Protein AF-A0A6P0XRF9-F1 (afdb_monomer)

pLDDT: mean 79.96, std 17.17, range [30.66, 97.44]

Foldseek 3Di:
DQFQLLQLPPDPVLLVVQLVLVLLQQVPAPDPVRNLVLLVQLVNDVVLVVVFDSVDDSSVRSNSNSVCQSVDGQDPVHLPDGSLLSSLVSCLVPVVVRVDDPVNNVSSVVVNVSSVVSSVVVVVVPPDDPDDPDDDDDDDDDDPDDDPDQQAAEEEEEADPVQQVVVQVVPPDPPWHWDWDADPVRFTKTWTWDADPVRDIHIYIYDYFPHGDPVRRVVVQVVCCVRRVHNYYYYDDDDDDDPVPDDPPDD

Radius of gyration: 23.69 Å; Cα contacts (8 Å, |Δi|>4): 261; chains: 1; bounding box: 59×54×54 Å

Mean predicted aligned error: 16.38 Å

Structure (mmCIF, N/CA/C/O backbone):
data_AF-A0A6P0XRF9-F1
#
_entry.id   AF-A0A6P0XRF9-F1
#
loop_
_atom_site.group_PDB
_atom_site.id
_atom_site.type_symbol
_atom_site.label_atom_id
_atom_site.label_alt_id
_atom_site.label_comp_id
_atom_site.label_asym_id
_atom_site.label_entity_id
_atom_site.label_seq_id
_atom_site.pdbx_PDB_ins_code
_atom_site.Cartn_x
_atom_site.Cartn_y
_atom_site.Cartn_z
_atom_site.occupancy
_atom_site.B_iso_or_equiv
_atom_site.auth_seq_id
_atom_site.auth_comp_id
_atom_site.auth_asym_id
_atom_site.auth_atom_id
_atom_site.pdbx_PDB_model_num
ATOM 1 N N . MET A 1 1 ? 4.987 -27.262 2.796 1.00 50.41 1 MET A N 1
ATOM 2 C CA . MET A 1 1 ? 4.206 -26.032 2.548 1.00 50.41 1 MET A CA 1
ATOM 3 C C . MET A 1 1 ? 4.944 -25.243 1.482 1.00 50.41 1 MET A C 1
ATOM 5 O O . MET A 1 1 ? 6.159 -25.140 1.617 1.00 50.41 1 MET A O 1
ATOM 9 N N . PRO A 1 2 ? 4.277 -24.776 0.417 1.00 61.28 2 PRO A N 1
ATOM 10 C CA . PRO A 1 2 ? 4.928 -23.949 -0.594 1.00 61.28 2 PRO A CA 1
ATOM 11 C C . PRO A 1 2 ? 5.457 -22.648 0.037 1.00 61.28 2 PRO A C 1
ATOM 13 O O . PRO A 1 2 ? 4.887 -22.136 1.002 1.00 61.28 2 PRO A O 1
ATOM 16 N N . ASN A 1 3 ? 6.602 -22.171 -0.451 1.00 76.06 3 ASN A N 1
ATOM 17 C CA . ASN A 1 3 ? 7.306 -21.025 0.117 1.00 76.06 3 ASN A CA 1
ATOM 18 C C . ASN A 1 3 ? 6.556 -19.726 -0.210 1.00 76.06 3 ASN A C 1
ATOM 20 O O . ASN A 1 3 ? 6.466 -19.340 -1.371 1.00 76.06 3 ASN A O 1
ATOM 24 N N . SER A 1 4 ? 6.033 -19.038 0.808 1.00 84.44 4 SER A N 1
ATOM 25 C CA . SER A 1 4 ? 5.301 -17.778 0.620 1.00 84.44 4 SER A CA 1
ATOM 26 C C . SER A 1 4 ? 6.199 -16.607 0.209 1.00 84.44 4 SER A C 1
ATOM 28 O O . SER A 1 4 ? 5.686 -15.591 -0.251 1.00 84.44 4 SER A O 1
ATOM 30 N N . ARG A 1 5 ? 7.527 -16.728 0.336 1.00 90.56 5 ARG A N 1
ATOM 31 C CA . ARG A 1 5 ? 8.500 -15.742 -0.159 1.00 90.56 5 ARG A CA 1
ATOM 32 C C . ARG A 1 5 ? 8.897 -16.079 -1.590 1.00 90.56 5 ARG A C 1
ATOM 34 O O . ARG A 1 5 ? 9.927 -16.710 -1.837 1.00 90.56 5 ARG A O 1
ATOM 41 N N . ILE A 1 6 ? 8.061 -15.661 -2.531 1.00 91.31 6 ILE A N 1
ATOM 42 C CA . ILE A 1 6 ? 8.131 -16.061 -3.944 1.00 91.31 6 ILE A CA 1
ATOM 43 C C . ILE A 1 6 ? 9.428 -15.643 -4.664 1.00 91.31 6 ILE A C 1
ATOM 45 O O . ILE A 1 6 ? 9.786 -16.244 -5.673 1.00 91.31 6 ILE A O 1
ATOM 49 N N . PHE A 1 7 ? 10.162 -14.655 -4.142 1.00 94.19 7 PHE A N 1
ATOM 50 C CA . PHE A 1 7 ? 11.441 -14.204 -4.706 1.00 94.19 7 PHE A CA 1
ATOM 51 C C . PHE A 1 7 ? 12.669 -14.617 -3.879 1.00 94.19 7 PHE A C 1
ATOM 53 O O . PHE A 1 7 ? 13.786 -14.222 -4.203 1.00 94.19 7 PHE A O 1
ATOM 60 N N . SER A 1 8 ? 12.501 -15.415 -2.820 1.00 91.62 8 SER A N 1
ATOM 61 C CA . SER A 1 8 ? 13.613 -15.792 -1.924 1.00 91.62 8 SER A CA 1
ATOM 62 C C . SER A 1 8 ? 14.727 -16.608 -2.597 1.00 91.62 8 SER A C 1
ATOM 64 O O . SER A 1 8 ? 15.875 -16.562 -2.159 1.00 91.62 8 SER A O 1
ATOM 66 N N . ASP A 1 9 ? 14.392 -17.305 -3.675 1.00 89.94 9 ASP A N 1
ATOM 67 C CA . ASP A 1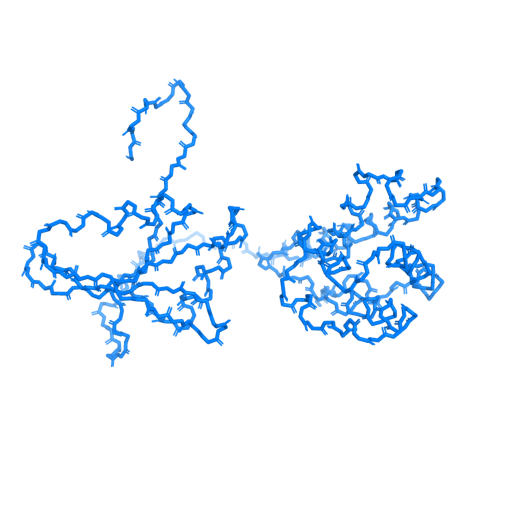 9 ? 15.230 -18.158 -4.521 1.00 89.94 9 ASP A CA 1
ATOM 68 C C . ASP A 1 9 ? 15.575 -17.506 -5.874 1.00 89.94 9 ASP A C 1
ATOM 70 O O . ASP A 1 9 ? 16.032 -18.192 -6.788 1.00 89.94 9 ASP A O 1
ATOM 74 N N . LEU A 1 10 ? 15.355 -16.193 -6.027 1.00 92.38 10 LEU A N 1
ATOM 75 C CA . LEU A 1 10 ? 15.756 -15.475 -7.236 1.00 92.38 10 LEU A CA 1
ATOM 76 C C . LEU A 1 10 ? 17.290 -15.571 -7.427 1.00 92.38 10 LEU A C 1
ATOM 78 O O . LEU A 1 10 ? 18.022 -15.391 -6.444 1.00 92.38 10 LEU A O 1
ATOM 82 N N . PRO A 1 11 ? 17.789 -15.852 -8.649 1.00 94.88 11 PRO A N 1
ATOM 83 C CA . PRO A 1 11 ? 19.222 -15.937 -8.921 1.00 94.88 11 PRO A CA 1
ATOM 84 C C . PRO A 1 11 ? 19.981 -14.674 -8.504 1.00 94.88 11 PRO A C 1
ATOM 86 O O . PRO A 1 11 ? 19.458 -13.564 -8.586 1.00 94.88 11 PRO A O 1
ATOM 89 N N . GLN A 1 12 ? 21.242 -14.837 -8.094 1.00 92.69 12 GLN A N 1
ATOM 90 C CA . GLN A 1 12 ? 22.072 -13.711 -7.657 1.00 92.69 12 GLN A CA 1
ATOM 91 C C . GLN A 1 12 ? 22.257 -12.664 -8.766 1.00 92.69 12 GLN A C 1
ATOM 93 O O . GLN A 1 12 ? 22.189 -11.472 -8.480 1.00 92.69 12 GLN A O 1
ATOM 98 N N . ASP A 1 13 ? 22.428 -13.097 -10.016 1.00 95.31 13 ASP A N 1
ATOM 99 C CA . ASP A 1 13 ? 22.568 -12.194 -11.165 1.00 95.31 13 ASP A CA 1
ATOM 100 C C . ASP A 1 13 ? 21.291 -11.371 -11.394 1.00 95.31 13 ASP A C 1
ATOM 102 O O . ASP A 1 13 ? 21.361 -10.158 -11.590 1.00 95.31 13 ASP A O 1
ATOM 106 N N . ASP A 1 14 ? 20.119 -12.002 -11.255 1.00 95.81 14 ASP A N 1
ATOM 107 C CA . ASP A 1 14 ? 18.823 -11.322 -11.345 1.00 95.81 14 ASP A CA 1
ATOM 108 C C . ASP A 1 14 ? 18.646 -10.309 -10.194 1.00 95.81 14 ASP A C 1
ATOM 110 O O . ASP A 1 14 ? 18.099 -9.228 -10.399 1.00 95.81 14 ASP A O 1
ATOM 114 N N . LEU A 1 15 ? 19.137 -10.605 -8.983 1.00 94.62 15 LEU A N 1
ATOM 115 C CA . LEU A 1 15 ? 19.103 -9.657 -7.860 1.00 94.62 15 LEU A CA 1
ATOM 116 C C . LEU A 1 15 ? 20.004 -8.437 -8.100 1.00 94.62 15 LEU A C 1
ATOM 118 O O . LEU A 1 15 ? 19.595 -7.320 -7.791 1.00 94.62 15 LEU A O 1
ATOM 122 N N . ILE A 1 16 ? 21.201 -8.639 -8.660 1.00 94.38 16 ILE A N 1
ATOM 123 C CA . ILE A 1 16 ? 22.142 -7.556 -8.992 1.00 94.38 16 ILE A CA 1
ATOM 124 C C . ILE A 1 16 ? 21.565 -6.662 -10.097 1.00 94.38 16 ILE A C 1
ATOM 126 O O . ILE A 1 16 ? 21.625 -5.433 -10.004 1.00 94.38 16 ILE A O 1
ATOM 130 N N . GLN A 1 17 ? 20.978 -7.269 -11.130 1.00 96.50 17 GLN A N 1
ATOM 131 C CA . GLN A 1 17 ? 20.334 -6.525 -12.209 1.00 96.50 17 GLN A CA 1
ATOM 132 C C . GLN A 1 17 ? 19.115 -5.748 -11.694 1.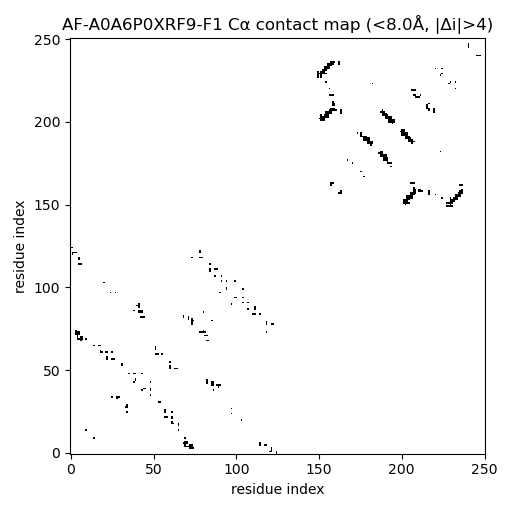00 96.50 17 GLN A C 1
ATOM 134 O O . GLN A 1 17 ? 18.973 -4.565 -11.997 1.00 96.50 17 GLN A O 1
ATOM 139 N N . LEU A 1 18 ? 18.276 -6.364 -10.853 1.00 96.44 18 LEU A N 1
ATOM 140 C CA . LEU A 1 18 ? 17.125 -5.692 -10.249 1.00 96.44 18 LEU A CA 1
ATOM 141 C C . LEU A 1 18 ? 17.541 -4.490 -9.389 1.00 96.44 18 LEU A C 1
ATOM 143 O O . LEU A 1 18 ? 16.920 -3.434 -9.490 1.00 96.44 18 LEU A O 1
ATOM 147 N N . ASP A 1 19 ? 18.587 -4.638 -8.576 1.00 95.44 19 ASP A N 1
ATOM 148 C CA . ASP A 1 19 ? 19.145 -3.556 -7.759 1.00 95.44 19 ASP A CA 1
ATOM 149 C C . ASP A 1 19 ? 19.603 -2.374 -8.620 1.00 95.44 19 ASP A C 1
ATOM 151 O O . ASP A 1 19 ? 19.149 -1.245 -8.421 1.00 95.44 19 ASP A O 1
ATOM 155 N N . THR A 1 20 ? 20.396 -2.661 -9.657 1.00 95.25 20 THR A N 1
ATOM 156 C CA . THR A 1 20 ? 20.911 -1.659 -10.603 1.00 95.25 20 THR A CA 1
ATOM 157 C C . THR A 1 20 ? 19.774 -0.878 -11.267 1.00 95.25 20 THR A C 1
ATOM 159 O O . THR A 1 20 ? 19.783 0.354 -11.293 1.00 95.25 20 THR A O 1
ATOM 162 N N . LEU A 1 21 ? 18.753 -1.575 -11.772 1.00 94.56 21 LEU A N 1
ATOM 163 C CA . LEU A 1 21 ? 17.646 -0.925 -12.472 1.00 94.56 21 LEU A CA 1
ATOM 164 C C . LEU A 1 21 ? 16.748 -0.119 -11.524 1.00 94.56 21 LEU A C 1
ATOM 166 O O . LEU A 1 21 ? 16.341 0.996 -11.851 1.00 94.56 21 LEU A O 1
ATOM 170 N N . LEU A 1 22 ? 16.466 -0.630 -10.321 1.00 94.19 22 LEU A N 1
ATOM 171 C CA . LEU A 1 22 ? 15.716 0.133 -9.320 1.00 94.19 22 LEU A CA 1
ATOM 172 C C . LEU A 1 22 ? 16.493 1.367 -8.853 1.00 94.19 22 LEU A C 1
ATOM 174 O O . LEU A 1 22 ? 15.896 2.430 -8.667 1.00 94.19 22 LEU A O 1
ATOM 178 N N . GLN A 1 23 ? 17.814 1.265 -8.703 1.00 92.94 23 GLN A N 1
ATOM 179 C CA . GLN A 1 23 ? 18.665 2.407 -8.393 1.00 92.94 23 GLN A CA 1
ATOM 180 C C . GLN A 1 23 ? 18.578 3.480 -9.488 1.00 92.94 23 GLN A C 1
ATOM 182 O O . GLN A 1 23 ? 18.411 4.658 -9.159 1.00 92.94 23 GLN A O 1
ATOM 187 N N . ASN A 1 24 ? 18.606 3.088 -10.766 1.00 90.75 24 ASN A N 1
ATOM 188 C CA . ASN A 1 24 ? 18.457 4.002 -11.904 1.00 90.75 24 ASN A CA 1
ATOM 189 C C . ASN A 1 24 ? 17.094 4.712 -11.916 1.00 90.75 24 ASN A C 1
ATOM 191 O O . ASN A 1 24 ? 17.008 5.898 -12.232 1.00 90.75 24 ASN A O 1
ATOM 195 N N . ILE A 1 25 ? 16.021 4.039 -11.503 1.00 91.19 25 ILE A N 1
ATOM 196 C CA . ILE A 1 25 ? 14.718 4.696 -11.341 1.00 91.19 25 ILE A CA 1
ATOM 197 C C . ILE A 1 25 ? 14.766 5.706 -10.188 1.00 91.19 25 ILE A C 1
ATOM 199 O O . ILE A 1 25 ? 14.330 6.846 -10.334 1.00 91.19 25 ILE A O 1
ATOM 203 N N . LEU A 1 26 ? 15.291 5.305 -9.028 1.00 88.88 26 LEU A N 1
ATOM 204 C CA . LEU A 1 26 ? 15.252 6.116 -7.807 1.00 88.88 26 LEU A CA 1
ATOM 205 C C . LEU A 1 26 ? 16.191 7.330 -7.841 1.00 88.88 26 LEU A C 1
ATOM 207 O O . LEU A 1 26 ? 15.874 8.352 -7.220 1.00 88.88 26 LEU A O 1
ATOM 211 N N . ILE A 1 27 ? 17.324 7.239 -8.546 1.00 88.62 27 ILE A N 1
ATOM 212 C CA . ILE A 1 27 ? 18.280 8.346 -8.689 1.00 88.62 27 ILE A CA 1
ATOM 213 C C . ILE A 1 27 ? 17.710 9.481 -9.544 1.00 88.62 27 ILE A C 1
ATOM 215 O O . ILE A 1 27 ? 17.954 10.646 -9.241 1.00 88.62 27 ILE A O 1
ATOM 219 N N . ASN A 1 28 ? 16.880 9.146 -10.534 1.00 84.25 28 ASN A N 1
ATOM 220 C CA . ASN A 1 28 ? 16.203 10.101 -11.413 1.00 84.25 28 ASN A CA 1
ATOM 221 C C . ASN A 1 28 ? 14.962 10.746 -10.771 1.00 84.25 28 ASN A C 1
ATOM 223 O O . ASN A 1 28 ? 14.257 11.524 -11.412 1.00 84.25 28 ASN A O 1
ATOM 227 N N . ILE A 1 29 ? 14.668 10.420 -9.507 1.00 86.50 29 ILE A N 1
ATOM 228 C CA . ILE A 1 29 ? 13.548 10.988 -8.762 1.00 86.50 29 ILE A CA 1
ATOM 229 C C . ILE A 1 29 ? 14.061 11.969 -7.713 1.00 86.50 29 ILE A C 1
ATOM 231 O O . ILE A 1 29 ? 14.845 11.626 -6.818 1.00 86.50 29 ILE A O 1
ATOM 235 N N . ASP A 1 30 ? 13.522 13.182 -7.790 1.00 79.38 30 ASP A N 1
ATOM 236 C CA . ASP A 1 30 ? 13.890 14.279 -6.911 1.00 79.38 30 ASP A CA 1
ATOM 237 C C . ASP A 1 30 ? 13.415 14.057 -5.471 1.00 79.38 30 ASP A C 1
ATOM 239 O O . ASP A 1 30 ? 12.221 14.002 -5.151 1.00 79.38 30 ASP A O 1
ATOM 243 N N . GLY A 1 31 ? 14.399 13.986 -4.576 1.00 83.38 31 GLY A N 1
ATOM 244 C CA . GLY A 1 31 ? 14.206 13.993 -3.134 1.00 83.38 31 GLY A CA 1
ATOM 245 C C . GLY A 1 31 ? 13.505 12.760 -2.551 1.00 83.38 31 GLY A C 1
ATOM 246 O O . GLY A 1 31 ? 12.992 11.868 -3.226 1.00 83.38 31 GLY A O 1
ATOM 247 N N . ILE A 1 32 ? 13.463 12.725 -1.219 1.00 84.44 32 ILE 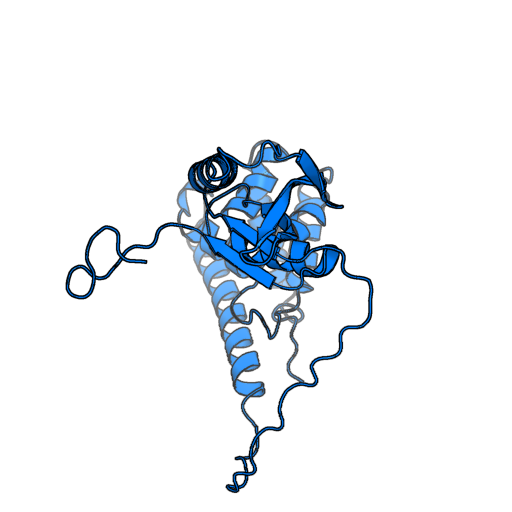A N 1
ATOM 248 C CA . ILE A 1 32 ? 12.831 11.640 -0.453 1.00 84.44 32 ILE A CA 1
ATOM 249 C C . ILE A 1 32 ? 11.323 11.569 -0.731 1.00 84.44 32 ILE A C 1
ATOM 251 O O . ILE A 1 32 ? 10.759 10.481 -0.842 1.00 84.44 32 ILE A O 1
ATOM 255 N N . ALA A 1 33 ? 10.666 12.724 -0.858 1.00 77.00 33 ALA A N 1
ATOM 256 C CA . ALA A 1 33 ? 9.229 12.794 -1.101 1.00 77.00 33 ALA A CA 1
ATOM 257 C C . ALA A 1 33 ? 8.843 12.164 -2.448 1.00 77.00 33 ALA A C 1
ATOM 259 O O . ALA A 1 33 ? 7.894 11.383 -2.494 1.00 77.00 33 ALA A O 1
ATOM 260 N N . GLY A 1 34 ? 9.606 12.431 -3.515 1.00 77.56 34 GLY A N 1
ATOM 261 C CA . GLY A 1 34 ? 9.378 11.820 -4.824 1.00 77.56 34 GLY A CA 1
ATOM 262 C C . GLY A 1 34 ? 9.551 10.300 -4.786 1.00 77.56 34 GLY A C 1
ATOM 263 O O . GLY A 1 34 ? 8.701 9.564 -5.288 1.00 77.56 34 GLY A O 1
ATOM 264 N N . ARG A 1 35 ? 10.608 9.815 -4.122 1.00 88.88 35 ARG A N 1
ATOM 265 C CA . ARG A 1 35 ? 10.891 8.372 -3.985 1.00 88.88 35 ARG A CA 1
ATOM 266 C C . ARG A 1 35 ? 9.825 7.641 -3.170 1.00 88.88 35 ARG A C 1
ATOM 268 O O . ARG A 1 35 ? 9.458 6.518 -3.491 1.00 88.88 35 ARG A O 1
ATOM 275 N N . LYS A 1 36 ? 9.256 8.285 -2.149 1.00 86.62 36 LYS A N 1
ATOM 276 C CA . LYS A 1 36 ? 8.078 7.755 -1.441 1.00 86.62 36 LYS A CA 1
ATOM 277 C C . LYS A 1 36 ? 6.833 7.765 -2.326 1.00 86.62 36 LYS A C 1
ATOM 279 O O . LYS A 1 36 ? 6.061 6.809 -2.308 1.00 86.62 36 LYS A O 1
ATOM 284 N N . ALA A 1 37 ? 6.644 8.830 -3.104 1.00 77.38 37 ALA A N 1
ATOM 285 C CA . ALA A 1 37 ? 5.480 8.992 -3.963 1.00 77.38 37 ALA A CA 1
ATOM 286 C C . ALA A 1 37 ? 5.411 7.923 -5.058 1.00 77.38 37 ALA A C 1
ATOM 288 O O . ALA A 1 37 ? 4.327 7.407 -5.302 1.00 77.38 37 ALA A O 1
ATOM 289 N N . ILE A 1 38 ? 6.532 7.534 -5.679 1.00 87.00 38 ILE A N 1
ATOM 290 C CA . ILE A 1 38 ? 6.517 6.453 -6.680 1.00 87.00 38 ILE A CA 1
ATOM 291 C C . ILE A 1 38 ? 6.050 5.121 -6.081 1.00 87.00 38 ILE A C 1
ATOM 293 O O . ILE A 1 38 ? 5.183 4.478 -6.665 1.00 87.00 38 ILE A O 1
ATOM 297 N N . LEU A 1 39 ? 6.549 4.744 -4.899 1.00 89.31 39 LEU A N 1
ATOM 298 C CA . LEU A 1 39 ? 6.149 3.498 -4.238 1.00 89.31 39 LEU A CA 1
ATOM 299 C C . LEU A 1 39 ? 4.667 3.536 -3.848 1.00 89.31 39 LEU A C 1
ATOM 301 O O . LEU A 1 39 ? 3.932 2.583 -4.094 1.00 89.31 39 LEU A O 1
ATOM 305 N N . LYS A 1 40 ? 4.203 4.670 -3.311 1.00 79.94 40 LYS A N 1
ATOM 306 C CA . LYS A 1 40 ? 2.789 4.865 -2.975 1.00 79.94 40 LYS A CA 1
ATOM 307 C C . LYS A 1 40 ? 1.894 4.794 -4.217 1.00 79.94 40 LYS A C 1
ATOM 309 O O . LYS A 1 40 ? 0.871 4.119 -4.193 1.00 79.94 40 LYS A O 1
ATOM 314 N N . ASN A 1 41 ? 2.287 5.450 -5.310 1.00 77.88 41 ASN A N 1
ATOM 315 C CA . ASN A 1 41 ? 1.535 5.457 -6.568 1.00 77.88 41 ASN A CA 1
ATOM 316 C C . ASN A 1 41 ? 1.503 4.080 -7.241 1.00 77.88 41 ASN A C 1
ATOM 318 O O . ASN A 1 41 ? 0.543 3.769 -7.943 1.00 77.88 41 ASN A O 1
ATOM 322 N N . ALA A 1 42 ? 2.516 3.249 -6.992 1.00 82.12 42 ALA A N 1
ATOM 323 C CA . ALA A 1 42 ? 2.519 1.848 -7.386 1.00 82.12 42 ALA A CA 1
ATOM 324 C C . ALA A 1 42 ? 1.551 0.974 -6.571 1.00 82.12 42 ALA A C 1
ATOM 326 O O . ALA A 1 42 ? 1.385 -0.201 -6.877 1.00 82.12 42 ALA A O 1
ATOM 327 N N . GLY A 1 43 ? 0.898 1.525 -5.545 1.00 77.75 43 GLY A N 1
ATOM 328 C CA . GLY A 1 43 ? -0.003 0.779 -4.672 1.00 77.75 43 GLY A CA 1
ATOM 329 C C . GLY A 1 43 ? 0.719 -0.003 -3.576 1.00 77.75 43 GLY A C 1
ATOM 330 O O . GLY A 1 43 ? 0.102 -0.876 -2.967 1.00 77.75 43 GLY A O 1
ATOM 331 N N . ILE A 1 44 ? 1.997 0.299 -3.308 1.00 84.00 44 ILE A N 1
ATOM 332 C CA . ILE A 1 44 ? 2.713 -0.286 -2.173 1.00 84.00 44 ILE A CA 1
ATOM 333 C C . ILE A 1 44 ? 2.153 0.296 -0.876 1.00 84.00 44 ILE A C 1
ATOM 335 O O . ILE A 1 44 ? 2.025 1.513 -0.710 1.00 84.00 44 ILE A O 1
ATOM 339 N N . ASP A 1 45 ? 1.836 -0.588 0.063 1.00 74.12 45 ASP A N 1
ATOM 340 C CA . ASP A 1 45 ? 1.302 -0.219 1.364 1.00 74.12 45 ASP A CA 1
ATOM 341 C C . ASP A 1 45 ? 2.279 0.646 2.182 1.00 74.12 45 ASP A C 1
ATOM 343 O O . ASP A 1 45 ? 3.503 0.491 2.157 1.00 74.12 45 ASP A O 1
ATOM 347 N N . ASN A 1 46 ? 1.726 1.581 2.958 1.00 74.31 46 ASN A N 1
ATOM 348 C CA . ASN A 1 46 ? 2.541 2.505 3.742 1.00 74.31 46 ASN A CA 1
ATOM 349 C C . ASN A 1 46 ? 3.343 1.798 4.850 1.00 74.31 46 ASN A C 1
ATOM 351 O O . ASN A 1 46 ? 4.351 2.339 5.291 1.00 74.31 46 ASN A O 1
ATOM 355 N N . TYR A 1 47 ? 2.927 0.606 5.297 1.00 76.00 47 TYR A N 1
ATOM 356 C CA . TYR A 1 47 ? 3.694 -0.174 6.271 1.00 76.00 47 TYR A CA 1
ATOM 357 C C . TYR A 1 47 ? 5.034 -0.616 5.670 1.00 76.00 47 TYR A C 1
ATOM 359 O O . TYR A 1 47 ? 6.083 -0.400 6.279 1.00 76.00 47 TYR A O 1
ATOM 367 N N . PHE A 1 48 ? 5.020 -1.128 4.438 1.00 85.12 48 PHE A N 1
ATOM 368 C CA . PHE A 1 48 ? 6.227 -1.429 3.684 1.00 85.12 48 PHE A CA 1
ATOM 369 C C . PHE A 1 48 ? 7.080 -0.170 3.482 1.00 85.12 48 PHE A C 1
ATOM 371 O O . PHE A 1 48 ? 8.267 -0.187 3.806 1.00 85.12 48 PHE A O 1
ATOM 378 N N . ILE A 1 49 ? 6.482 0.940 3.029 1.00 84.50 49 ILE A N 1
ATOM 379 C CA . ILE A 1 49 ? 7.210 2.192 2.745 1.00 84.50 49 ILE A CA 1
ATOM 380 C C . ILE A 1 49 ? 7.862 2.770 4.008 1.00 84.50 49 ILE A C 1
ATOM 382 O O . ILE A 1 49 ? 9.023 3.161 3.967 1.00 84.50 49 ILE A O 1
ATOM 386 N N . VAL A 1 50 ? 7.152 2.821 5.138 1.00 80.62 50 VAL A N 1
ATOM 387 C CA . VAL A 1 50 ? 7.694 3.335 6.412 1.00 80.62 50 VAL A CA 1
ATOM 388 C C . VAL A 1 50 ? 8.808 2.443 6.958 1.00 80.62 50 VAL A C 1
ATOM 390 O O . VAL A 1 50 ? 9.661 2.919 7.699 1.00 80.62 50 VAL A O 1
ATOM 393 N N . SER A 1 51 ? 8.838 1.166 6.574 1.00 83.06 51 SER A N 1
ATOM 394 C CA . SER A 1 51 ? 9.911 0.254 6.964 1.00 83.06 51 SER A CA 1
ATOM 395 C C . SER A 1 51 ? 11.238 0.492 6.222 1.00 83.06 51 SER A C 1
ATOM 397 O O . SER A 1 51 ? 12.236 -0.132 6.592 1.00 83.06 51 SER A O 1
ATOM 399 N N . LEU A 1 52 ? 11.248 1.333 5.179 1.00 90.44 52 LEU A N 1
ATOM 400 C CA . LEU A 1 52 ? 12.436 1.732 4.418 1.00 90.44 52 LEU A CA 1
ATOM 401 C C . LEU A 1 52 ? 13.084 2.975 5.040 1.00 90.44 52 LEU A C 1
ATOM 403 O O . LEU A 1 52 ? 12.389 3.913 5.440 1.00 90.44 52 LEU A O 1
ATOM 407 N N . ASP A 1 53 ? 14.415 3.029 5.031 1.00 87.81 53 ASP A N 1
ATOM 408 C CA . ASP A 1 53 ? 15.155 4.234 5.406 1.00 87.81 53 ASP A CA 1
ATOM 409 C C . ASP A 1 53 ? 15.579 5.025 4.162 1.00 87.81 53 ASP A C 1
ATOM 411 O O . ASP A 1 53 ? 16.512 4.669 3.447 1.00 87.81 53 ASP A O 1
ATOM 415 N N . PHE A 1 54 ? 14.877 6.127 3.903 1.00 90.00 54 PHE A N 1
ATOM 416 C CA . PHE A 1 54 ? 15.143 7.006 2.761 1.00 90.00 54 PHE A CA 1
ATOM 417 C C . PHE A 1 54 ? 16.293 7.992 2.992 1.00 90.00 54 PHE A C 1
ATOM 419 O O . PHE A 1 54 ? 16.608 8.759 2.082 1.00 90.00 54 PHE A O 1
ATOM 426 N N . ASN A 1 55 ? 16.884 8.015 4.189 1.00 87.31 55 ASN A N 1
ATOM 427 C CA . ASN A 1 55 ? 18.060 8.839 4.473 1.00 87.31 55 ASN A CA 1
ATOM 428 C C . ASN A 1 55 ? 19.366 8.160 4.031 1.00 87.31 55 ASN A C 1
ATOM 430 O O . ASN A 1 55 ? 20.413 8.803 4.040 1.00 87.31 55 ASN A O 1
ATOM 434 N N . LEU A 1 56 ? 19.298 6.884 3.645 1.00 89.25 56 LEU A N 1
ATOM 435 C CA . LEU A 1 56 ? 20.414 6.116 3.104 1.00 89.25 56 LEU A CA 1
ATOM 436 C C . LEU A 1 56 ? 20.903 6.667 1.754 1.00 89.25 56 LEU A C 1
ATOM 438 O O . LEU A 1 56 ? 20.168 7.352 1.030 1.00 89.25 56 LEU A O 1
ATOM 442 N N . SER A 1 57 ? 22.140 6.321 1.383 1.00 90.12 57 SER A N 1
ATOM 443 C CA . SER A 1 57 ? 22.629 6.552 0.018 1.00 90.12 57 SER A CA 1
ATOM 444 C C . SER A 1 57 ? 21.786 5.776 -1.003 1.00 90.12 57 SER A C 1
ATOM 446 O O . SER A 1 57 ? 21.093 4.820 -0.660 1.00 90.12 57 SER A O 1
ATOM 448 N N . MET A 1 58 ? 21.820 6.161 -2.284 1.00 90.31 58 MET A N 1
ATOM 449 C CA . MET A 1 58 ? 20.961 5.509 -3.288 1.00 90.31 58 MET A CA 1
ATOM 450 C C . MET A 1 58 ? 21.284 4.025 -3.489 1.00 90.31 58 MET A C 1
ATOM 452 O O . MET A 1 58 ? 20.362 3.242 -3.707 1.00 90.31 58 MET A O 1
ATOM 456 N N . SER A 1 59 ? 22.552 3.628 -3.362 1.00 88.75 59 SER A N 1
ATOM 457 C CA . SER A 1 59 ? 22.970 2.220 -3.393 1.00 88.75 59 SER A CA 1
ATOM 458 C C . SER A 1 59 ? 22.484 1.445 -2.167 1.00 88.75 59 SER A C 1
ATOM 460 O O . SER A 1 59 ? 22.041 0.312 -2.273 1.00 88.75 59 SER A O 1
ATOM 462 N N . GLU A 1 60 ? 22.517 2.055 -0.982 1.00 91.19 60 GLU A N 1
ATOM 463 C CA . GLU A 1 60 ? 22.018 1.406 0.237 1.00 91.19 60 GLU A CA 1
ATOM 464 C C . GLU A 1 60 ? 20.486 1.311 0.243 1.00 91.19 60 GLU A C 1
ATOM 466 O O . GLU A 1 60 ? 19.931 0.304 0.680 1.00 91.19 60 GLU A O 1
ATOM 471 N N . LEU A 1 61 ? 19.795 2.339 -0.261 1.00 92.31 61 LEU A N 1
ATOM 472 C CA . LEU A 1 61 ? 18.337 2.369 -0.374 1.00 92.31 61 LEU A CA 1
ATOM 473 C C . LEU A 1 61 ? 17.823 1.319 -1.367 1.00 92.31 61 LEU A C 1
ATOM 475 O O . LEU A 1 61 ? 16.866 0.613 -1.050 1.00 92.31 61 LEU A O 1
ATOM 479 N N . SER A 1 62 ? 18.436 1.214 -2.549 1.00 93.31 62 SER A N 1
ATOM 480 C CA . SER A 1 62 ? 18.083 0.198 -3.555 1.00 93.31 62 SER A CA 1
ATOM 481 C C . SER A 1 62 ? 18.318 -1.213 -3.017 1.00 93.31 62 SER A C 1
ATOM 483 O O . SER A 1 62 ? 17.381 -2.016 -3.012 1.00 93.31 62 SER A O 1
ATOM 485 N N . LEU A 1 63 ? 19.474 -1.460 -2.397 1.00 92.44 63 LEU A N 1
ATOM 486 C CA . LEU A 1 63 ? 19.777 -2.755 -1.792 1.00 92.44 63 LEU A CA 1
ATOM 487 C C . LEU A 1 63 ? 18.789 -3.114 -0.672 1.00 92.44 63 LEU A C 1
ATOM 489 O O . LEU A 1 63 ? 18.313 -4.250 -0.578 1.00 92.44 63 LEU A O 1
ATOM 493 N N . ASN A 1 64 ? 18.442 -2.143 0.180 1.00 93.31 64 ASN A N 1
ATOM 494 C CA . ASN A 1 64 ? 17.441 -2.324 1.231 1.00 93.31 64 ASN A CA 1
ATOM 495 C C . ASN A 1 64 ? 16.060 -2.661 0.650 1.00 93.31 64 ASN A C 1
ATOM 497 O O . ASN A 1 64 ? 15.363 -3.535 1.173 1.00 93.31 64 ASN A O 1
ATOM 501 N N . LEU A 1 65 ? 15.686 -1.996 -0.444 1.00 94.38 65 LEU A N 1
ATOM 502 C CA . LEU A 1 65 ? 14.429 -2.207 -1.148 1.00 94.38 65 LEU A CA 1
ATOM 503 C C . LEU A 1 65 ? 14.361 -3.612 -1.768 1.00 94.38 65 LEU A C 1
ATOM 505 O O . LEU A 1 65 ? 13.393 -4.333 -1.520 1.00 94.38 65 LEU A O 1
ATOM 509 N N . VAL A 1 66 ? 15.401 -4.035 -2.496 1.00 95.44 66 VAL A N 1
ATOM 510 C CA . VAL A 1 66 ? 15.505 -5.382 -3.088 1.00 95.44 66 VAL A CA 1
ATOM 511 C C . VAL A 1 66 ? 15.453 -6.462 -2.012 1.00 95.44 66 VAL A C 1
ATOM 513 O O . VAL A 1 66 ? 14.708 -7.432 -2.147 1.00 95.44 66 VAL A O 1
ATOM 516 N N . SER A 1 67 ? 16.180 -6.275 -0.909 1.00 92.75 67 SER A N 1
ATOM 517 C CA . SER A 1 67 ? 16.172 -7.205 0.224 1.00 92.75 67 SER A CA 1
ATOM 518 C C . SER A 1 67 ? 14.768 -7.372 0.819 1.00 92.75 67 SER A C 1
ATOM 520 O O . SER A 1 67 ? 14.265 -8.488 0.964 1.00 92.75 67 SER A O 1
ATOM 522 N N . LYS A 1 68 ? 14.058 -6.264 1.064 1.00 93.25 68 LYS A N 1
ATOM 523 C CA . LYS A 1 68 ? 12.683 -6.312 1.582 1.00 93.25 68 LYS A CA 1
ATOM 524 C C . LYS A 1 68 ? 11.688 -6.908 0.597 1.00 93.25 68 LYS A C 1
ATOM 526 O O . LYS A 1 68 ? 10.761 -7.583 1.032 1.00 93.25 68 LYS A O 1
ATOM 531 N N . PHE A 1 69 ? 11.859 -6.680 -0.703 1.00 94.88 69 PHE A N 1
ATOM 532 C CA . PHE A 1 69 ? 11.052 -7.343 -1.724 1.00 94.88 69 PHE A CA 1
ATOM 533 C C . PHE A 1 69 ? 11.278 -8.851 -1.746 1.00 94.88 69 PHE A C 1
ATOM 535 O O . PHE A 1 69 ? 10.310 -9.602 -1.820 1.00 94.88 69 PHE A O 1
ATOM 542 N N . LYS A 1 70 ? 12.531 -9.292 -1.639 1.00 93.69 70 LYS A N 1
ATOM 543 C CA . LYS A 1 70 ? 12.897 -10.709 -1.587 1.00 93.69 70 LYS A CA 1
ATOM 544 C C . LYS A 1 70 ? 12.271 -11.427 -0.388 1.00 93.69 70 LYS A C 1
ATOM 546 O O . LYS A 1 70 ? 11.787 -12.552 -0.522 1.00 93.69 70 LYS A O 1
ATOM 551 N N . ASP A 1 71 ? 12.264 -10.766 0.767 1.00 90.06 71 ASP A N 1
ATOM 552 C CA . ASP A 1 71 ? 11.789 -11.345 2.025 1.00 90.06 71 ASP A CA 1
ATOM 553 C C . ASP A 1 71 ? 10.278 -11.200 2.255 1.00 90.06 71 ASP A C 1
ATOM 555 O O . ASP A 1 71 ? 9.749 -11.777 3.217 1.00 90.06 71 ASP A O 1
ATOM 559 N N . TYR A 1 72 ? 9.576 -10.463 1.385 1.00 89.50 72 TYR A N 1
ATOM 560 C CA . TYR A 1 72 ? 8.150 -10.191 1.521 1.00 89.50 72 TYR A CA 1
ATOM 561 C C . TYR A 1 72 ? 7.317 -11.474 1.335 1.00 89.50 72 TYR A C 1
ATOM 563 O O . TYR A 1 72 ? 7.362 -12.101 0.273 1.00 89.50 72 TYR A O 1
ATOM 571 N N . PRO A 1 73 ? 6.530 -11.893 2.344 1.00 87.38 73 PRO A N 1
ATOM 572 C CA . PRO A 1 73 ? 5.678 -13.065 2.219 1.00 87.38 73 PRO A CA 1
ATOM 573 C C . PRO A 1 73 ? 4.357 -12.716 1.523 1.00 87.38 73 PRO A C 1
ATOM 575 O O . PRO A 1 73 ? 3.653 -11.787 1.919 1.00 87.38 73 PRO A O 1
ATOM 578 N N . VAL A 1 74 ? 3.957 -13.522 0.543 1.00 82.94 74 VAL A N 1
ATOM 579 C CA . VAL A 1 74 ? 2.606 -13.477 -0.025 1.00 82.94 74 VAL A CA 1
ATOM 580 C C . VAL A 1 74 ? 1.613 -14.014 1.007 1.00 82.94 74 VAL A C 1
ATOM 582 O O . VAL A 1 74 ? 1.755 -15.125 1.526 1.00 82.94 74 VAL A O 1
ATOM 585 N N . SER A 1 75 ? 0.598 -13.211 1.319 1.00 72.25 75 SER A N 1
ATOM 586 C CA . SER A 1 75 ? -0.446 -13.565 2.282 1.00 72.25 75 SER A CA 1
ATOM 587 C C . SER A 1 75 ? -1.492 -14.478 1.650 1.00 72.25 75 SER A C 1
ATOM 589 O O . SER A 1 75 ? -1.980 -14.208 0.557 1.00 72.25 75 SER A O 1
ATOM 591 N N . SER A 1 76 ? -1.949 -15.501 2.376 1.00 59.94 76 SER A N 1
ATOM 592 C CA . SER A 1 76 ? -3.089 -16.325 1.945 1.00 59.94 76 SER A CA 1
ATOM 593 C C . SER A 1 76 ? -4.410 -15.546 1.877 1.00 59.94 76 SER A C 1
ATOM 595 O O . SER A 1 76 ? -5.321 -15.955 1.165 1.00 59.94 76 SER A O 1
ATOM 597 N N . ARG A 1 77 ? -4.517 -14.411 2.588 1.00 55.03 77 ARG A N 1
ATOM 598 C CA . ARG A 1 77 ? -5.694 -13.519 2.569 1.00 55.03 77 ARG A CA 1
ATOM 599 C C . ARG A 1 77 ? -5.671 -12.511 1.418 1.00 55.03 77 ARG A C 1
ATOM 601 O O . ARG A 1 77 ? -6.711 -11.967 1.077 1.00 55.03 77 ARG A O 1
ATOM 608 N N . ASN A 1 78 ? -4.495 -12.256 0.847 1.00 62.44 78 ASN A N 1
ATOM 609 C CA . ASN A 1 78 ? -4.309 -11.409 -0.327 1.00 62.44 78 ASN A CA 1
ATOM 610 C C . ASN A 1 78 ? -3.247 -12.050 -1.222 1.00 62.44 78 ASN A C 1
ATOM 612 O O . ASN A 1 78 ? -2.105 -11.599 -1.297 1.00 62.44 78 ASN A O 1
ATOM 616 N N . SER A 1 79 ? -3.635 -13.155 -1.856 1.00 67.00 79 SER A N 1
ATOM 617 C CA . SER A 1 79 ? -2.729 -13.965 -2.667 1.00 67.00 79 SER A CA 1
ATOM 618 C C . SER A 1 79 ? -2.350 -13.299 -3.988 1.00 67.00 79 SER A C 1
ATOM 620 O O . SER A 1 79 ? -1.519 -13.833 -4.703 1.00 67.00 79 SER A O 1
ATOM 622 N N . TYR A 1 80 ? -2.929 -12.142 -4.318 1.00 69.38 80 TYR A N 1
ATOM 623 C CA . TYR A 1 80 ? -2.709 -11.426 -5.577 1.00 69.38 80 TYR A CA 1
ATOM 624 C C . TYR A 1 80 ? -1.737 -10.248 -5.445 1.00 69.38 80 TYR A C 1
ATOM 626 O O . TYR A 1 80 ? -1.450 -9.585 -6.437 1.00 69.38 80 TYR A O 1
ATOM 634 N N . TYR A 1 81 ? -1.237 -9.969 -4.239 1.00 79.56 81 TYR A N 1
ATOM 635 C CA . TYR A 1 81 ? -0.408 -8.799 -3.976 1.00 79.56 81 TYR A CA 1
ATOM 636 C C . TYR A 1 81 ? 1.031 -9.175 -3.631 1.00 79.56 81 TYR A C 1
ATOM 638 O O . TYR A 1 81 ? 1.295 -9.988 -2.744 1.00 79.56 81 TYR A O 1
ATOM 646 N N . HIS A 1 82 ? 1.963 -8.501 -4.301 1.00 91.12 82 HIS A N 1
ATOM 647 C CA . HIS A 1 82 ? 3.364 -8.444 -3.920 1.00 91.12 82 HIS A CA 1
ATOM 648 C C . HIS A 1 82 ? 3.923 -7.057 -4.280 1.00 91.12 82 HIS A C 1
ATOM 650 O O . HIS A 1 82 ? 3.759 -6.628 -5.426 1.00 91.12 82 HIS A O 1
ATOM 656 N N . PRO A 1 83 ? 4.618 -6.355 -3.369 1.00 92.12 83 PRO A N 1
ATOM 657 C CA . PRO A 1 83 ? 5.015 -4.962 -3.583 1.00 92.12 83 PRO A CA 1
ATOM 658 C C . PRO A 1 83 ? 6.025 -4.782 -4.730 1.00 92.12 83 PRO A C 1
ATOM 660 O O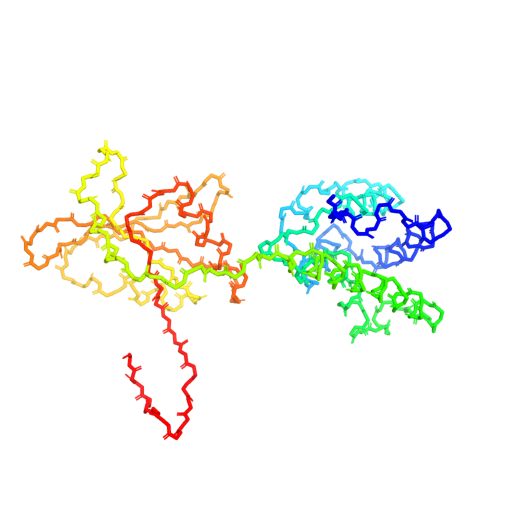 . PRO A 1 83 ? 5.931 -3.802 -5.463 1.00 92.12 83 PRO A O 1
ATOM 663 N N . LEU A 1 84 ? 6.926 -5.750 -4.963 1.00 96.31 84 LEU A N 1
ATOM 664 C CA . LEU A 1 84 ? 7.791 -5.745 -6.156 1.00 96.31 84 LEU A CA 1
ATOM 665 C C . LEU A 1 84 ? 6.980 -5.812 -7.457 1.00 96.31 84 LEU A C 1
ATOM 667 O O . LEU A 1 84 ? 7.210 -5.011 -8.352 1.00 96.31 84 LEU A O 1
ATOM 671 N N . ILE A 1 85 ? 6.011 -6.731 -7.552 1.00 94.62 85 ILE A N 1
ATOM 672 C CA . ILE A 1 85 ? 5.181 -6.884 -8.756 1.00 94.62 85 ILE A CA 1
ATOM 673 C C . ILE A 1 85 ? 4.402 -5.589 -9.005 1.00 94.62 85 ILE A C 1
ATOM 675 O O . ILE A 1 85 ? 4.422 -5.074 -10.117 1.00 94.62 85 ILE A O 1
ATOM 679 N N . ALA A 1 86 ? 3.802 -5.023 -7.955 1.00 91.44 86 ALA A N 1
ATOM 680 C CA . ALA A 1 86 ? 3.061 -3.769 -8.033 1.00 91.44 86 ALA A CA 1
ATOM 681 C C . ALA A 1 86 ? 3.932 -2.597 -8.532 1.00 91.44 86 ALA A C 1
ATOM 683 O O . ALA A 1 86 ? 3.502 -1.829 -9.394 1.00 91.44 86 ALA A O 1
ATOM 684 N N . LEU A 1 87 ? 5.175 -2.484 -8.042 1.00 95.69 87 LEU A N 1
ATOM 685 C CA . LEU A 1 87 ? 6.129 -1.475 -8.510 1.00 95.69 87 LEU A CA 1
ATOM 686 C C . LEU A 1 87 ? 6.481 -1.652 -9.982 1.00 95.69 87 LEU A C 1
ATOM 688 O O . LEU A 1 87 ? 6.382 -0.689 -10.741 1.00 95.69 87 LEU A O 1
ATOM 692 N N . LEU A 1 88 ? 6.872 -2.860 -10.386 1.00 96.25 88 LEU A N 1
ATOM 693 C CA . LEU A 1 88 ? 7.285 -3.119 -11.763 1.00 96.25 88 LEU A CA 1
ATOM 694 C C . LEU A 1 88 ? 6.122 -2.884 -12.737 1.00 96.25 88 LEU A C 1
ATOM 696 O O . LEU A 1 88 ? 6.289 -2.173 -13.723 1.00 96.25 88 LEU A O 1
ATOM 700 N N . GLU A 1 89 ? 4.914 -3.363 -12.422 1.00 91.75 89 GLU A N 1
ATOM 701 C CA . GLU A 1 89 ? 3.717 -3.100 -13.232 1.00 91.75 89 GLU A CA 1
ATOM 702 C C . GLU A 1 89 ? 3.387 -1.606 -13.327 1.00 91.75 89 GLU A C 1
ATOM 704 O O . GLU A 1 89 ? 2.926 -1.129 -14.363 1.00 91.75 89 GLU A O 1
ATOM 709 N N . TYR A 1 90 ? 3.604 -0.842 -12.255 1.00 91.06 90 TYR A N 1
ATOM 710 C CA . TYR A 1 90 ? 3.385 0.599 -12.268 1.00 91.06 90 TYR A CA 1
ATOM 711 C C . TYR A 1 90 ? 4.394 1.335 -13.158 1.00 91.06 90 TYR A C 1
ATOM 713 O O . TYR A 1 90 ? 4.001 2.219 -13.922 1.00 91.06 90 TYR A O 1
ATOM 721 N N . VAL A 1 91 ? 5.675 0.971 -13.081 1.00 90.19 91 VAL A N 1
ATOM 722 C CA . VAL A 1 91 ? 6.738 1.574 -13.897 1.00 90.19 91 VAL A CA 1
ATOM 723 C C . VAL A 1 91 ? 6.530 1.231 -15.377 1.00 90.19 91 VAL A C 1
ATOM 725 O O . VAL A 1 91 ? 6.566 2.128 -16.221 1.00 90.19 91 VAL A O 1
ATOM 728 N N . LEU A 1 92 ? 6.188 -0.024 -15.688 1.00 92.75 92 LEU A N 1
ATOM 729 C CA . LEU A 1 92 ? 5.914 -0.491 -17.053 1.00 92.75 92 LEU A CA 1
ATOM 730 C C . LEU A 1 92 ? 4.691 0.167 -17.711 1.00 92.75 92 LEU A C 1
ATOM 732 O O . LEU A 1 92 ? 4.577 0.155 -18.931 1.00 92.75 92 LEU A O 1
ATOM 736 N N . LYS A 1 93 ? 3.788 0.809 -16.953 1.00 91.12 93 LYS A N 1
ATOM 737 C CA . LYS A 1 93 ? 2.706 1.623 -17.549 1.00 91.12 93 LYS A CA 1
ATOM 738 C C . LYS A 1 93 ? 3.223 2.878 -18.253 1.00 91.12 93 LYS A C 1
ATOM 740 O O . LYS A 1 93 ? 2.483 3.469 -19.037 1.00 91.12 93 LYS A O 1
ATOM 745 N N . LYS A 1 94 ? 4.428 3.349 -17.911 1.00 88.94 94 LYS A N 1
ATOM 746 C CA . LYS A 1 94 ? 5.032 4.579 -18.448 1.00 88.94 94 LYS A CA 1
ATOM 747 C C . LYS A 1 94 ? 6.553 4.412 -18.618 1.00 88.94 94 LYS A C 1
ATOM 749 O O . LYS A 1 94 ? 7.293 5.147 -17.965 1.00 88.94 94 LYS A O 1
ATOM 754 N N . PRO A 1 95 ? 7.030 3.493 -19.477 1.00 87.56 95 PRO A N 1
ATOM 755 C CA . PRO A 1 95 ? 8.454 3.161 -19.592 1.00 87.56 95 PRO A CA 1
ATOM 756 C C . PRO A 1 95 ? 9.309 4.377 -19.976 1.00 87.56 95 PRO A C 1
ATOM 758 O O . PRO A 1 95 ? 10.346 4.615 -19.364 1.00 87.56 95 PRO A O 1
ATOM 761 N N . GLU A 1 96 ? 8.809 5.230 -20.875 1.00 86.69 96 GLU A N 1
ATOM 762 C CA . GLU A 1 96 ? 9.473 6.475 -21.292 1.00 86.69 96 GLU A CA 1
ATOM 763 C C . GLU A 1 96 ? 9.730 7.440 -20.125 1.00 86.69 96 GLU A C 1
ATOM 765 O O . GLU A 1 96 ? 10.752 8.118 -20.080 1.00 86.69 96 GLU A O 1
ATOM 770 N N . ARG A 1 97 ? 8.820 7.492 -19.139 1.00 85.06 97 ARG A N 1
ATOM 771 C CA . ARG A 1 97 ? 8.968 8.363 -17.961 1.00 85.06 97 ARG A CA 1
ATOM 772 C C . ARG A 1 97 ? 10.140 7.933 -17.079 1.00 85.06 97 ARG A C 1
ATOM 774 O O . ARG A 1 97 ? 10.674 8.757 -16.340 1.00 85.06 97 ARG A O 1
ATOM 781 N N . TYR A 1 98 ? 10.469 6.650 -17.112 1.00 86.50 98 TYR A N 1
ATOM 782 C CA . TYR A 1 98 ? 11.493 6.036 -16.280 1.00 86.50 98 TYR A CA 1
ATOM 783 C C . TYR A 1 98 ? 12.750 5.682 -17.074 1.00 86.50 98 TYR A C 1
ATOM 785 O O . TYR A 1 98 ? 13.633 5.035 -16.522 1.00 86.50 98 TYR A O 1
ATOM 793 N N . SER A 1 99 ? 12.832 6.137 -18.331 1.00 87.00 99 SER A N 1
ATOM 794 C CA . SER A 1 99 ? 13.957 5.900 -19.234 1.00 87.00 99 SER A CA 1
ATOM 795 C C . SER A 1 99 ? 14.311 4.415 -19.371 1.00 87.00 99 SER A C 1
ATOM 797 O O . SER A 1 99 ? 15.489 4.075 -19.369 1.00 87.00 99 SER A O 1
ATOM 799 N N . LEU A 1 100 ? 13.300 3.542 -19.439 1.00 90.25 100 LEU A N 1
ATOM 800 C CA . LEU A 1 100 ? 13.518 2.103 -19.603 1.00 90.25 100 LEU A CA 1
ATOM 801 C C . LEU A 1 100 ? 13.870 1.766 -21.052 1.00 90.25 100 LEU A C 1
ATOM 803 O O . LEU A 1 100 ? 13.145 2.164 -21.967 1.00 90.25 100 LEU A O 1
ATOM 807 N N . GLU A 1 101 ? 14.941 1.001 -21.242 1.00 93.69 101 GLU A N 1
ATOM 808 C CA . GLU A 1 101 ? 15.295 0.399 -22.529 1.00 93.69 101 GLU A CA 1
ATOM 809 C C . GLU A 1 101 ? 14.538 -0.923 -22.748 1.00 93.69 101 GLU A C 1
ATOM 811 O O . GLU A 1 101 ? 14.006 -1.513 -21.804 1.00 93.69 101 GLU A O 1
ATOM 816 N N . ASP A 1 102 ? 14.515 -1.432 -23.986 1.00 93.00 102 ASP A N 1
ATOM 817 C CA . ASP A 1 102 ? 13.827 -2.692 -24.321 1.00 93.00 102 ASP A CA 1
ATOM 818 C C . ASP A 1 102 ? 14.311 -3.861 -23.439 1.00 93.00 102 ASP A C 1
ATOM 820 O O . ASP A 1 102 ? 13.504 -4.643 -22.938 1.00 93.00 102 ASP A O 1
ATOM 824 N N . GLY A 1 103 ? 15.617 -3.925 -23.154 1.00 93.88 103 GLY A N 1
ATOM 825 C CA . GLY A 1 103 ? 16.191 -4.935 -22.259 1.00 93.88 103 GLY A CA 1
ATOM 826 C C . GLY A 1 103 ? 15.736 -4.808 -20.799 1.00 93.88 103 GLY A C 1
ATOM 827 O O . GLY A 1 103 ? 15.594 -5.821 -20.110 1.00 93.88 103 GLY A O 1
ATOM 828 N N . ASP A 1 104 ? 15.454 -3.591 -20.324 1.00 94.25 104 ASP A N 1
ATOM 829 C CA . ASP A 1 104 ? 14.936 -3.356 -18.969 1.00 94.25 104 ASP A CA 1
ATOM 830 C C . ASP A 1 104 ? 13.480 -3.810 -18.863 1.00 94.25 104 ASP A C 1
ATOM 832 O O . ASP A 1 104 ? 13.078 -4.421 -17.868 1.00 94.25 104 ASP A O 1
ATOM 836 N N . ILE A 1 105 ? 12.695 -3.533 -19.910 1.00 94.75 105 ILE A N 1
ATOM 837 C CA . ILE A 1 105 ? 11.295 -3.944 -20.025 1.00 94.75 105 ILE A CA 1
ATOM 838 C C . ILE A 1 105 ? 11.205 -5.471 -20.024 1.00 94.75 105 ILE A C 1
ATOM 840 O O . ILE A 1 105 ? 10.500 -6.030 -19.182 1.00 94.75 105 ILE A O 1
ATOM 844 N N . GLU A 1 106 ? 11.968 -6.144 -20.890 1.00 96.62 106 GLU A N 1
ATOM 845 C CA . GLU A 1 106 ? 12.016 -7.611 -20.958 1.00 96.62 106 GLU A CA 1
ATOM 846 C C . GLU A 1 106 ? 12.409 -8.226 -19.608 1.00 96.62 106 GLU A C 1
ATOM 848 O O . GLU A 1 106 ? 11.806 -9.202 -19.144 1.00 96.62 106 GLU A O 1
ATOM 853 N N . PHE A 1 107 ? 13.395 -7.633 -18.930 1.00 97.38 107 PHE A N 1
ATOM 854 C CA . PHE A 1 107 ? 13.812 -8.083 -17.609 1.00 97.38 107 PHE A CA 1
ATOM 855 C C . PHE A 1 107 ? 12.698 -7.912 -16.562 1.00 97.38 107 PHE A C 1
ATOM 857 O O . PHE A 1 107 ? 12.416 -8.840 -15.799 1.00 97.38 107 PHE A O 1
ATOM 864 N N . TYR A 1 108 ? 12.015 -6.767 -16.520 1.00 96.88 108 TYR A N 1
ATOM 865 C CA . TYR A 1 108 ? 10.903 -6.550 -15.590 1.00 96.88 108 TYR A CA 1
ATOM 866 C C . TYR A 1 108 ? 9.720 -7.480 -15.856 1.00 96.88 108 TYR A C 1
ATOM 868 O O . TYR A 1 108 ? 9.154 -8.029 -14.906 1.00 96.88 108 TYR A O 1
ATOM 876 N N . GLU A 1 109 ? 9.377 -7.723 -17.119 1.00 96.75 109 GLU A N 1
ATOM 877 C CA . GLU A 1 109 ? 8.344 -8.686 -17.500 1.00 96.75 109 GLU A CA 1
ATOM 878 C C . GLU A 1 109 ? 8.710 -10.111 -17.071 1.00 96.75 109 GLU A C 1
ATOM 880 O O . GLU A 1 109 ? 7.867 -10.813 -16.500 1.00 96.75 109 GLU A O 1
ATOM 885 N N . LYS A 1 110 ? 9.979 -10.517 -17.233 1.00 97.44 110 LYS A N 1
ATOM 886 C CA . LYS A 1 110 ? 10.501 -11.791 -16.709 1.00 97.44 110 LYS A CA 1
ATOM 887 C C . LYS A 1 110 ? 10.274 -11.898 -15.197 1.00 97.44 110 LYS A C 1
ATOM 889 O O . LYS A 1 110 ? 9.717 -12.898 -14.737 1.00 97.44 110 LYS A O 1
ATOM 894 N N . ILE A 1 111 ? 10.665 -10.886 -14.416 1.00 97.44 111 ILE A N 1
ATOM 895 C CA . ILE A 1 111 ? 10.506 -10.896 -12.949 1.00 97.44 111 ILE A CA 1
ATOM 896 C C . ILE A 1 111 ? 9.025 -10.948 -12.542 1.00 97.44 111 ILE A C 1
ATOM 898 O O . ILE A 1 111 ? 8.654 -11.733 -11.662 1.00 97.44 111 ILE A O 1
ATOM 902 N N . ILE A 1 112 ? 8.159 -10.171 -13.201 1.00 95.50 112 ILE A N 1
ATOM 903 C CA . ILE A 1 112 ? 6.706 -10.204 -12.973 1.00 95.50 112 ILE A CA 1
ATOM 904 C C . ILE A 1 112 ? 6.148 -11.601 -13.267 1.00 95.50 112 ILE A C 1
ATOM 906 O O . ILE A 1 112 ? 5.375 -12.129 -12.464 1.00 95.50 112 ILE A O 1
ATOM 910 N N . SER A 1 113 ? 6.547 -12.215 -14.383 1.00 95.25 113 SER A N 1
ATOM 911 C CA . SER A 1 113 ? 6.090 -13.548 -14.784 1.00 95.25 113 SER A CA 1
ATOM 912 C C . SER A 1 113 ? 6.489 -14.619 -13.766 1.00 95.25 113 SER A C 1
ATOM 914 O O . SER A 1 113 ? 5.651 -15.432 -13.371 1.00 95.25 113 SER A O 1
ATOM 916 N N . ILE A 1 114 ? 7.732 -14.583 -13.2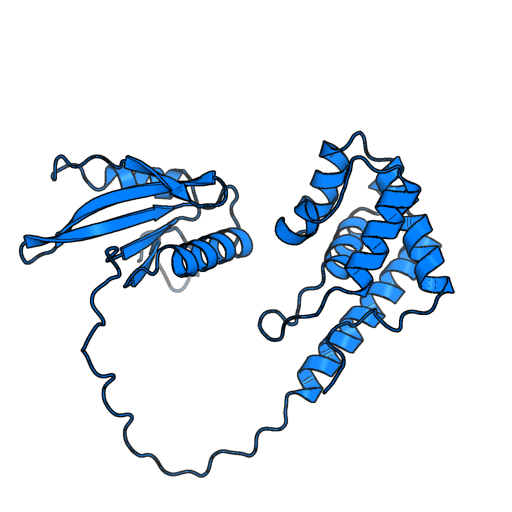66 1.00 94.19 114 ILE A N 1
ATOM 917 C CA . ILE A 1 114 ? 8.199 -15.475 -12.188 1.00 94.19 114 ILE A CA 1
ATOM 918 C C . ILE A 1 114 ? 7.313 -15.318 -10.946 1.00 94.19 114 ILE A C 1
ATOM 920 O O . ILE A 1 114 ? 6.826 -16.308 -10.396 1.00 94.19 114 ILE A O 1
ATOM 924 N N . GLY A 1 115 ? 7.081 -14.074 -10.516 1.00 91.69 115 GLY A N 1
ATOM 925 C CA . GLY A 1 115 ? 6.274 -13.785 -9.335 1.00 91.69 115 GLY A CA 1
ATOM 926 C C . GLY A 1 115 ? 4.830 -14.272 -9.470 1.00 91.69 115 GLY A C 1
ATOM 927 O O . GLY A 1 115 ? 4.317 -14.942 -8.572 1.00 91.69 115 GLY A O 1
ATOM 928 N N . LYS A 1 116 ? 4.187 -13.994 -10.610 1.00 91.19 116 LYS A N 1
ATOM 929 C CA . LYS A 1 116 ? 2.815 -14.436 -10.901 1.00 91.19 116 LYS A CA 1
ATOM 930 C C . LYS A 1 116 ? 2.701 -15.960 -10.954 1.00 91.19 116 LYS A C 1
ATOM 932 O O . LYS A 1 116 ? 1.792 -16.500 -10.333 1.00 91.19 116 LYS A O 1
ATOM 937 N N . SER A 1 117 ? 3.640 -16.657 -11.602 1.00 91.25 117 SER A N 1
ATOM 938 C CA . SER A 1 117 ? 3.647 -18.130 -11.647 1.00 91.25 117 SER A CA 1
ATOM 939 C C . SER A 1 117 ? 3.692 -18.737 -10.244 1.00 91.25 117 SER A C 1
ATOM 941 O O . SER A 1 117 ? 2.864 -19.576 -9.897 1.00 91.25 117 SER A O 1
ATOM 943 N N . LYS A 1 118 ? 4.598 -18.252 -9.387 1.00 90.69 118 LYS A N 1
ATOM 944 C CA . LYS A 1 118 ? 4.728 -18.750 -8.009 1.00 90.69 118 LYS A CA 1
ATOM 945 C C . LYS A 1 118 ? 3.519 -18.422 -7.138 1.00 90.69 118 LYS A C 1
ATOM 947 O O . LYS A 1 118 ? 3.151 -19.203 -6.264 1.00 90.69 118 LYS A O 1
ATOM 952 N N . ILE A 1 119 ? 2.870 -17.285 -7.380 1.00 87.12 119 ILE A N 1
ATOM 953 C CA . ILE A 1 119 ? 1.587 -16.951 -6.757 1.00 87.12 119 ILE A CA 1
ATOM 954 C C . ILE A 1 119 ? 0.497 -17.962 -7.157 1.00 87.12 119 ILE A C 1
ATOM 956 O O . ILE A 1 119 ? -0.254 -18.414 -6.292 1.00 87.12 119 ILE A O 1
ATOM 960 N N . GLU A 1 120 ? 0.412 -18.355 -8.429 1.00 85.62 120 GLU A N 1
ATOM 961 C CA . GLU A 1 120 ? -0.543 -19.379 -8.880 1.00 85.62 120 GLU A CA 1
ATOM 962 C C . GLU A 1 120 ? -0.230 -20.771 -8.300 1.00 85.62 120 GLU A C 1
ATOM 964 O O . GLU A 1 120 ? -1.135 -21.498 -7.876 1.00 85.62 120 GLU A O 1
ATOM 969 N N . GLU A 1 121 ? 1.048 -21.133 -8.176 1.00 85.94 121 GLU A N 1
ATOM 970 C CA . GLU A 1 121 ? 1.483 -22.357 -7.486 1.00 85.94 121 GLU A CA 1
ATOM 971 C C . GLU A 1 121 ? 1.069 -22.366 -6.003 1.00 85.94 121 GLU A C 1
ATOM 973 O O . GLU A 1 121 ? 0.606 -23.383 -5.483 1.00 85.94 121 GLU A O 1
ATOM 978 N N . LEU A 1 122 ? 1.155 -21.222 -5.312 1.00 80.75 122 LEU A N 1
ATOM 979 C CA . LEU A 1 122 ? 0.690 -21.084 -3.925 1.00 80.75 122 LEU A CA 1
ATOM 980 C C . LEU A 1 122 ? -0.828 -21.301 -3.789 1.00 80.75 122 LEU A C 1
ATOM 982 O O . LEU A 1 122 ? -1.288 -21.860 -2.786 1.00 80.75 122 LEU A O 1
ATOM 986 N N . LYS A 1 123 ? -1.608 -20.889 -4.796 1.00 75.44 123 LYS A N 1
ATOM 987 C CA . LYS A 1 123 ? -3.066 -21.088 -4.835 1.00 75.44 123 LYS A CA 1
ATOM 988 C C . LYS A 1 123 ? -3.426 -22.552 -5.077 1.00 75.44 123 LYS A C 1
ATOM 990 O O . LYS A 1 123 ? -4.242 -23.110 -4.345 1.00 75.44 123 LYS A O 1
ATOM 995 N N . THR A 1 124 ? -2.791 -23.185 -6.061 1.00 70.94 124 THR A N 1
ATOM 996 C CA . THR A 1 124 ? -3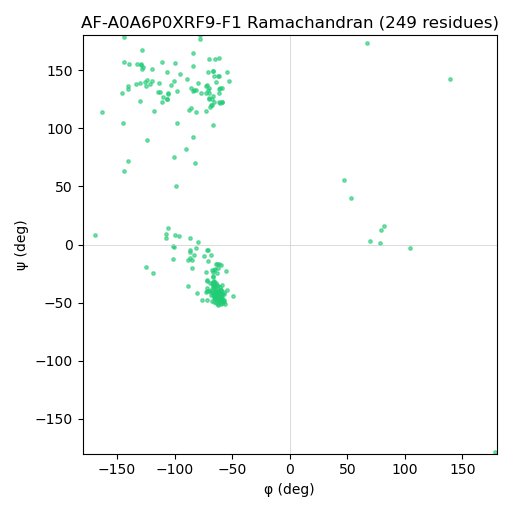.044 -24.589 -6.437 1.00 70.94 124 THR A CA 1
ATOM 997 C C . THR A 1 124 ? -2.512 -25.583 -5.398 1.00 70.94 124 THR A C 1
ATOM 999 O O . THR A 1 124 ? -3.145 -26.601 -5.130 1.00 70.94 124 THR A O 1
ATOM 1002 N N . GLY A 1 125 ? -1.424 -25.250 -4.695 1.00 60.28 125 GLY A N 1
ATOM 1003 C CA . GLY A 1 125 ? -0.917 -26.016 -3.550 1.00 60.28 125 GLY A CA 1
ATOM 1004 C C . GLY A 1 125 ? -1.817 -25.986 -2.304 1.00 60.28 125 GLY A C 1
ATOM 1005 O O . GLY A 1 125 ? -1.572 -26.739 -1.362 1.00 60.28 125 GLY A O 1
ATOM 1006 N N . SER A 1 126 ? -2.856 -25.140 -2.294 1.00 52.53 126 SER A N 1
ATOM 1007 C CA . SER A 1 126 ? -3.848 -25.031 -1.214 1.00 52.53 126 SER A CA 1
ATOM 1008 C C . SER A 1 126 ? -5.178 -25.746 -1.526 1.00 52.53 126 SER A C 1
ATOM 1010 O O . SER A 1 126 ? -6.059 -25.772 -0.668 1.00 52.53 126 SER A O 1
ATOM 1012 N N . SER A 1 127 ? -5.345 -26.357 -2.712 1.00 40.91 127 SER A N 1
ATOM 1013 C CA . SER A 1 127 ? -6.603 -26.990 -3.151 1.00 40.91 127 SER A CA 1
ATOM 1014 C C . SER A 1 127 ? -6.642 -28.518 -2.974 1.00 40.91 127 SER A C 1
ATOM 1016 O O . SER A 1 127 ? -7.011 -29.247 -3.894 1.00 40.91 127 SER A O 1
ATOM 1018 N N . VAL A 1 128 ? -6.310 -29.017 -1.780 1.00 38.28 128 VAL A N 1
ATOM 1019 C CA . VAL A 1 128 ? -6.746 -30.352 -1.323 1.00 38.28 128 VAL A CA 1
ATOM 1020 C C . VAL A 1 128 ? -7.488 -30.193 0.003 1.00 38.28 128 VAL A C 1
ATOM 1022 O O . VAL A 1 128 ? -6.898 -30.246 1.078 1.00 38.28 128 VAL A O 1
ATOM 1025 N N . LEU A 1 129 ? -8.803 -29.995 -0.079 1.00 36.03 129 LEU A N 1
ATOM 1026 C CA . LEU A 1 129 ? -9.731 -30.304 1.009 1.00 36.03 129 LEU A CA 1
ATOM 1027 C C . LEU A 1 129 ? -10.497 -31.578 0.614 1.00 36.03 129 LEU A C 1
ATOM 1029 O O . LEU A 1 129 ? -11.006 -31.633 -0.509 1.00 36.03 129 LEU A O 1
ATOM 1033 N N . PRO A 1 130 ? -10.597 -32.601 1.483 1.00 36.31 130 PRO A N 1
ATOM 1034 C CA . PRO A 1 130 ? -11.499 -33.717 1.239 1.00 36.31 130 PRO A CA 1
ATOM 1035 C C . PRO A 1 130 ? -12.946 -33.208 1.252 1.00 36.31 130 PRO A C 1
ATOM 1037 O O . PRO A 1 130 ? -13.312 -32.352 2.059 1.00 36.31 130 PRO A O 1
ATOM 1040 N N . SER A 1 131 ? -13.760 -33.724 0.332 1.00 31.47 131 SER A N 1
ATOM 1041 C CA . SER A 1 131 ? -15.180 -33.394 0.196 1.00 31.47 131 SER A CA 1
ATOM 1042 C C . SER A 1 131 ? -15.928 -33.580 1.527 1.00 31.47 131 SER A C 1
ATOM 1044 O O . SER A 1 131 ? -15.660 -34.553 2.238 1.00 31.47 131 SER A O 1
ATOM 1046 N N . PRO A 1 132 ? -16.881 -32.699 1.880 1.00 34.06 132 PRO A N 1
ATOM 1047 C CA . PRO A 1 132 ? -17.637 -32.849 3.114 1.00 34.06 132 PRO A CA 1
ATOM 1048 C C . PRO A 1 132 ? -18.590 -34.054 3.006 1.00 34.06 132 PRO A C 1
ATOM 1050 O O . PRO A 1 132 ? -19.278 -34.191 1.989 1.00 34.06 132 PRO A O 1
ATOM 1053 N N . PRO A 1 133 ? -18.680 -34.927 4.027 1.00 33.50 133 PRO A N 1
ATOM 1054 C CA . PRO A 1 133 ? -19.739 -35.918 4.083 1.00 33.50 133 PRO A CA 1
ATOM 1055 C C . PRO A 1 133 ? -21.080 -35.206 4.281 1.00 33.50 133 PRO A C 1
ATOM 1057 O O . PRO A 1 133 ? -21.260 -34.367 5.164 1.00 33.50 133 PRO A O 1
ATOM 1060 N N . ASN A 1 134 ? -22.014 -35.553 3.406 1.00 39.91 134 ASN A N 1
ATOM 1061 C CA . ASN A 1 134 ? -23.380 -35.073 3.381 1.00 39.91 134 ASN A CA 1
ATOM 1062 C C . ASN A 1 134 ? -24.125 -35.590 4.624 1.00 39.91 134 ASN A C 1
ATOM 1064 O O . ASN A 1 134 ? -24.476 -36.764 4.685 1.00 39.91 134 ASN A O 1
ATOM 1068 N N . ASN A 1 135 ? -24.326 -34.733 5.626 1.00 34.19 135 ASN A N 1
ATOM 1069 C CA . ASN A 1 135 ? -25.477 -34.804 6.525 1.00 34.19 135 ASN A CA 1
ATOM 1070 C C . ASN A 1 135 ? -25.640 -33.480 7.274 1.00 34.19 135 ASN A C 1
ATOM 1072 O O . ASN A 1 135 ? -24.808 -33.084 8.090 1.00 34.19 135 ASN A O 1
ATOM 1076 N N . GLN A 1 136 ? -26.742 -32.798 6.974 1.00 37.66 136 GLN A N 1
ATOM 1077 C CA . GLN A 1 136 ? -27.193 -31.616 7.690 1.00 37.66 136 GLN A CA 1
ATOM 1078 C C . GLN A 1 136 ? -27.474 -31.969 9.154 1.00 37.66 136 GLN A C 1
ATOM 1080 O O . GLN A 1 136 ? -28.210 -32.901 9.471 1.00 37.66 136 GLN A O 1
ATOM 1085 N N . SER A 1 137 ? -26.924 -31.165 10.053 1.00 30.66 137 SER A N 1
ATOM 1086 C CA . SER A 1 137 ? -27.508 -30.900 11.364 1.00 30.66 137 SER A CA 1
ATOM 1087 C C . SER A 1 137 ? -27.540 -29.381 11.535 1.00 30.66 137 SER A C 1
ATOM 1089 O O . SER A 1 137 ? -26.608 -28.709 11.085 1.00 30.66 137 SER A O 1
ATOM 1091 N N . PRO A 1 138 ? -28.623 -28.816 12.091 1.00 35.41 138 PRO A N 1
ATOM 1092 C CA . PRO A 1 138 ? -28.825 -27.374 12.131 1.00 35.41 138 PRO A CA 1
ATOM 1093 C C . PRO A 1 138 ? -27.710 -26.691 12.930 1.00 35.41 138 PRO A C 1
ATOM 1095 O O . PRO A 1 138 ? -27.342 -27.139 14.016 1.00 35.41 138 PRO A O 1
ATOM 1098 N N . ILE A 1 139 ? -27.174 -25.603 12.374 1.00 39.84 139 ILE A N 1
ATOM 1099 C CA . ILE A 1 139 ? -26.191 -24.737 13.030 1.00 39.84 139 ILE A CA 1
ATOM 1100 C C . ILE A 1 139 ? -26.841 -24.204 14.322 1.00 39.84 139 ILE A C 1
ATOM 1102 O O . ILE A 1 139 ? -27.919 -23.608 14.239 1.00 39.84 139 ILE A O 1
ATOM 1106 N N . PRO A 1 140 ? -26.251 -24.417 15.513 1.00 34.06 140 PRO A N 1
ATOM 1107 C CA . PRO A 1 140 ? -26.814 -23.889 16.748 1.00 34.06 140 PRO A CA 1
ATOM 1108 C C . PRO A 1 140 ? -26.735 -22.350 16.761 1.00 34.06 140 PRO A C 1
ATOM 1110 O O . PRO A 1 140 ? -25.801 -21.782 16.186 1.00 34.06 140 PRO A O 1
ATOM 1113 N N . PRO A 1 141 ? -27.679 -21.654 17.423 1.00 33.81 141 PRO A N 1
ATOM 1114 C CA . PRO A 1 141 ? -27.639 -20.202 17.547 1.00 33.81 141 PRO A CA 1
ATOM 1115 C C . PRO A 1 141 ? -26.344 -19.774 18.239 1.00 33.81 141 PRO A C 1
ATOM 1117 O O . PRO A 1 141 ? -25.963 -20.350 19.260 1.00 33.81 141 PRO A O 1
ATOM 1120 N N . ILE A 1 142 ? -25.684 -18.747 17.703 1.00 41.34 142 ILE A N 1
ATOM 1121 C CA . ILE A 1 142 ? -24.519 -18.122 18.336 1.00 41.34 142 ILE A CA 1
ATOM 1122 C C . ILE A 1 142 ? -24.957 -17.616 19.725 1.00 41.34 142 ILE A C 1
ATOM 1124 O O . ILE A 1 142 ? -25.912 -16.836 19.801 1.00 41.34 142 ILE A O 1
ATOM 1128 N N . PRO A 1 143 ? -24.317 -18.049 20.830 1.00 34.06 143 PRO A N 1
ATOM 1129 C CA . PRO A 1 143 ? -24.706 -17.637 22.170 1.00 34.06 143 PRO A CA 1
ATOM 1130 C C . PRO A 1 143 ? -24.579 -16.126 22.347 1.00 34.06 143 PRO A C 1
ATOM 1132 O O . PRO A 1 143 ? -23.513 -15.531 22.186 1.00 34.06 143 PRO A O 1
ATOM 1135 N N . ASN A 1 144 ? -25.698 -15.519 22.717 1.00 44.03 144 ASN A N 1
ATOM 1136 C CA . ASN A 1 144 ? -25.849 -14.101 22.972 1.00 44.03 144 ASN A CA 1
ATOM 1137 C C . ASN A 1 144 ? -25.364 -13.775 24.398 1.00 44.03 144 ASN A C 1
ATOM 1139 O O . ASN A 1 144 ? -26.171 -13.508 25.282 1.00 44.03 144 ASN A O 1
ATOM 1143 N N . THR A 1 145 ? -24.054 -13.842 24.656 1.00 40.78 145 THR A N 1
ATOM 1144 C CA . THR A 1 145 ? -23.464 -13.378 25.928 1.00 40.78 145 THR A CA 1
ATOM 1145 C C . THR A 1 145 ? -22.081 -12.763 25.708 1.00 40.78 145 THR A C 1
ATOM 1147 O O . THR A 1 145 ? -21.094 -13.465 25.491 1.00 40.78 145 THR A O 1
ATOM 1150 N N . LYS A 1 146 ? -22.040 -11.427 25.768 1.00 38.59 146 LYS A N 1
ATOM 1151 C CA . LYS A 1 146 ? -20.870 -10.546 25.619 1.00 38.59 146 LYS A CA 1
ATOM 1152 C C . LYS A 1 146 ? -19.935 -10.623 26.846 1.00 38.59 146 LYS A C 1
ATOM 1154 O O . LYS A 1 146 ? -20.433 -10.537 27.968 1.00 38.59 146 LYS A O 1
ATOM 1159 N N . PRO A 1 147 ? -18.598 -10.680 26.678 1.00 31.58 147 PRO A N 1
ATOM 1160 C CA . PRO A 1 147 ? -17.667 -10.256 27.720 1.00 31.58 147 PRO A CA 1
ATOM 1161 C C . PRO A 1 147 ? -17.691 -8.714 27.833 1.00 31.58 147 PRO A C 1
ATOM 1163 O O . PRO A 1 147 ? -17.610 -8.017 26.817 1.00 31.58 147 PRO A O 1
ATOM 1166 N N . PRO A 1 148 ? -17.829 -8.137 29.038 1.00 41.97 148 PRO A N 1
ATOM 1167 C CA . PRO A 1 148 ? -18.080 -6.711 29.207 1.00 41.97 148 PRO A CA 1
ATOM 1168 C C . PRO A 1 148 ? -16.773 -5.905 29.165 1.00 41.97 148 PRO A C 1
ATOM 1170 O O . PRO A 1 148 ? -16.149 -5.731 30.206 1.00 41.97 148 PRO A O 1
ATOM 1173 N N . SER A 1 149 ? -16.354 -5.394 27.996 1.00 43.22 149 SER A N 1
ATOM 1174 C CA . SER A 1 149 ? -15.389 -4.266 27.936 1.00 43.22 149 SER A CA 1
ATOM 1175 C C . SER A 1 149 ? -15.160 -3.566 26.577 1.00 43.22 149 SER A C 1
ATOM 1177 O O . SER A 1 149 ? -14.295 -2.695 26.520 1.00 43.22 149 SER A O 1
ATOM 1179 N N . SER A 1 150 ? -15.907 -3.826 25.493 1.00 49.16 150 SER A N 1
ATOM 1180 C CA . SER A 1 150 ? -15.902 -2.921 24.319 1.00 49.16 150 SER A CA 1
ATOM 1181 C C . SER A 1 150 ? -16.954 -1.817 24.503 1.00 49.16 150 SER A C 1
ATOM 1183 O O . SER A 1 150 ? -18.151 -2.096 24.606 1.00 49.16 150 SER A O 1
ATOM 1185 N N . THR A 1 151 ? -16.509 -0.560 24.599 1.00 77.88 151 THR A N 1
ATOM 1186 C CA . THR A 1 151 ? -17.346 0.638 24.833 1.00 77.88 151 THR A CA 1
ATOM 1187 C C . THR A 1 151 ? -17.912 1.250 23.548 1.00 77.88 151 THR A C 1
ATOM 1189 O O . THR A 1 151 ? -18.507 2.325 23.600 1.00 77.88 151 THR A O 1
ATOM 1192 N N . ILE A 1 152 ? -17.704 0.609 22.395 1.00 89.00 152 ILE A N 1
ATOM 1193 C CA . ILE A 1 152 ? -18.050 1.153 21.080 1.00 89.00 152 ILE A CA 1
ATOM 1194 C C . ILE A 1 152 ? -19.092 0.261 20.422 1.00 89.00 152 ILE A C 1
ATOM 1196 O O . ILE A 1 152 ? -18.818 -0.893 20.103 1.00 89.00 152 ILE A O 1
ATOM 1200 N N . ASP A 1 153 ? -20.287 0.811 20.225 1.00 92.06 153 ASP A N 1
ATOM 1201 C CA . ASP A 1 153 ? -21.412 0.067 19.669 1.00 92.06 153 ASP A CA 1
ATOM 1202 C C . ASP A 1 153 ? -21.310 -0.010 18.134 1.00 92.06 153 ASP A C 1
ATOM 1204 O O . ASP A 1 153 ? -21.570 -1.060 17.554 1.00 92.06 153 ASP A O 1
ATOM 1208 N N . ILE A 1 154 ? -20.927 1.084 17.459 1.00 93.56 154 ILE A N 1
ATOM 1209 C CA . ILE A 1 154 ? -20.914 1.161 15.987 1.00 93.56 154 ILE A CA 1
ATOM 1210 C C . ILE A 1 154 ? -19.678 1.917 15.492 1.00 93.56 154 ILE A C 1
ATOM 1212 O O . ILE A 1 154 ? -19.382 3.010 15.969 1.00 93.56 154 ILE A O 1
ATOM 1216 N N . LEU A 1 155 ? -18.998 1.367 14.488 1.00 94.38 155 LEU A N 1
ATOM 1217 C CA . LEU A 1 155 ? -18.006 2.052 13.665 1.00 94.38 155 LEU A CA 1
ATOM 1218 C C . LEU A 1 155 ? -18.552 2.222 12.245 1.00 94.38 155 LEU A C 1
ATOM 1220 O O . LEU A 1 155 ? -18.881 1.238 11.587 1.00 94.38 155 LEU A O 1
ATOM 1224 N N . ILE A 1 156 ? -18.616 3.462 11.771 1.00 94.81 156 ILE A N 1
ATOM 1225 C CA . ILE A 1 156 ? -19.048 3.823 10.422 1.00 94.81 156 ILE A CA 1
ATOM 1226 C C . ILE A 1 156 ? -17.826 4.234 9.600 1.00 94.81 156 ILE A C 1
ATOM 1228 O O . ILE A 1 156 ? -17.074 5.131 9.984 1.00 94.81 156 ILE A O 1
ATOM 1232 N N . ILE A 1 157 ? -17.636 3.597 8.451 1.00 93.88 157 ILE A N 1
ATOM 1233 C CA . ILE A 1 157 ? -16.626 3.980 7.468 1.00 93.88 157 ILE A CA 1
ATOM 1234 C C . ILE A 1 157 ? -17.309 4.715 6.316 1.00 93.88 157 ILE A C 1
ATOM 1236 O O . ILE A 1 157 ? -18.373 4.323 5.846 1.00 93.88 157 ILE A O 1
ATOM 1240 N N . THR A 1 158 ? -16.690 5.798 5.871 1.00 90.38 158 THR A N 1
ATOM 1241 C CA . THR A 1 158 ? -17.095 6.578 4.691 1.00 90.38 158 THR A CA 1
ATOM 1242 C C . THR A 1 158 ? -15.952 6.557 3.687 1.00 90.38 158 THR A C 1
ATOM 1244 O O . THR A 1 158 ? -14.801 6.418 4.098 1.00 90.38 1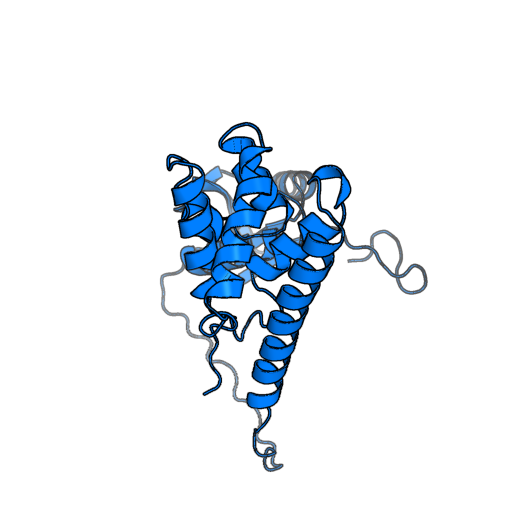58 THR A O 1
ATOM 1247 N N . ALA A 1 159 ? -16.227 6.656 2.389 1.00 79.56 159 ALA A N 1
ATOM 1248 C CA . ALA A 1 159 ? -15.194 6.708 1.354 1.00 79.56 159 ALA A CA 1
ATOM 1249 C C . ALA A 1 159 ? -14.733 8.149 1.084 1.00 79.56 159 ALA A C 1
ATOM 1251 O O . ALA A 1 159 ? -13.549 8.391 0.838 1.00 79.56 159 ALA A O 1
ATOM 1252 N N . LEU A 1 160 ? -15.661 9.106 1.153 1.00 79.94 160 LEU A N 1
ATOM 1253 C CA . LEU A 1 160 ? -15.449 10.512 0.821 1.00 79.94 160 LEU A CA 1
ATOM 1254 C C . LEU A 1 160 ? -15.500 11.436 2.032 1.00 79.94 160 LEU A C 1
ATOM 1256 O O . LEU A 1 160 ? -16.148 11.170 3.043 1.00 79.94 160 LEU A O 1
ATOM 1260 N N . LYS A 1 161 ? -14.856 12.601 1.886 1.00 82.31 161 LYS A N 1
ATOM 1261 C CA . LYS A 1 161 ? -15.026 13.712 2.827 1.00 82.31 161 LYS A CA 1
ATOM 1262 C C . LYS A 1 161 ? -16.488 14.157 2.899 1.00 82.31 161 LYS A C 1
ATOM 1264 O O . LYS A 1 161 ? -16.986 14.347 4.000 1.00 82.31 161 LYS A O 1
ATOM 1269 N N . ASP A 1 162 ? -17.165 14.257 1.760 1.00 81.19 162 ASP A N 1
ATOM 1270 C CA . ASP A 1 162 ? -18.550 14.735 1.692 1.00 81.19 162 ASP A CA 1
ATOM 1271 C C . ASP A 1 162 ? -19.528 13.769 2.377 1.00 81.19 162 ASP A C 1
ATOM 1273 O O . ASP A 1 162 ? -20.448 14.208 3.058 1.00 81.19 162 ASP A O 1
ATOM 1277 N N . GLU A 1 163 ? -19.285 12.458 2.282 1.00 86.81 163 GLU A N 1
ATOM 1278 C CA . GLU A 1 163 ? -20.050 11.430 3.003 1.00 86.81 163 GLU A CA 1
ATOM 1279 C C . GLU A 1 163 ? -19.849 11.538 4.520 1.00 86.81 163 GLU A C 1
ATOM 1281 O O . GLU A 1 163 ? -20.810 11.452 5.285 1.00 86.81 163 GLU A O 1
ATOM 1286 N N . LEU A 1 164 ? -18.608 11.767 4.966 1.00 88.44 164 LEU A N 1
ATOM 1287 C CA . LEU A 1 164 ? -18.302 11.982 6.380 1.00 88.44 164 LEU A CA 1
ATOM 1288 C C . LEU A 1 164 ? -18.926 13.277 6.908 1.00 88.44 164 LEU A C 1
ATOM 1290 O O . LEU A 1 164 ? -19.476 13.291 8.007 1.00 88.44 164 LEU A O 1
ATOM 1294 N N . ASP A 1 165 ? -18.842 14.360 6.140 1.00 86.56 165 ASP A N 1
ATOM 1295 C CA . ASP A 1 165 ? -19.433 15.646 6.498 1.00 86.56 165 ASP A CA 1
ATOM 1296 C C . ASP A 1 165 ? -20.966 15.536 6.556 1.00 86.56 165 ASP A C 1
ATOM 1298 O O . ASP A 1 165 ? -21.577 16.001 7.518 1.00 86.56 165 ASP A O 1
ATOM 1302 N N . ALA A 1 166 ? -21.589 14.840 5.599 1.00 86.88 166 ALA A N 1
ATOM 1303 C CA . ALA A 1 166 ? -23.021 14.553 5.614 1.00 86.88 166 ALA A CA 1
ATOM 1304 C C . ALA A 1 166 ? -23.427 13.712 6.833 1.00 86.88 166 ALA A C 1
ATOM 1306 O O . ALA A 1 166 ? -24.349 14.095 7.548 1.00 86.88 166 ALA A O 1
ATOM 1307 N N . LEU A 1 167 ? -22.701 12.629 7.133 1.00 88.44 167 LEU A N 1
ATOM 1308 C CA . LEU A 1 167 ? -22.929 11.815 8.331 1.00 88.44 167 LEU A CA 1
ATOM 1309 C C . LEU A 1 167 ? -22.824 12.654 9.611 1.00 88.44 167 LEU A C 1
ATOM 1311 O O . LEU A 1 167 ? -23.633 12.493 10.526 1.00 88.44 167 LEU A O 1
ATOM 1315 N N . LYS A 1 168 ? -21.852 13.571 9.670 1.00 85.94 168 LYS A N 1
ATOM 1316 C CA . LYS A 1 168 ? -21.686 14.471 10.813 1.00 85.94 168 LYS A CA 1
ATOM 1317 C C . LYS A 1 168 ? -22.853 15.448 10.969 1.00 85.94 168 LYS A C 1
ATOM 1319 O O . LYS A 1 168 ? -23.213 15.769 12.098 1.00 85.94 168 LYS A O 1
ATOM 1324 N N . ASN A 1 169 ? -23.460 15.855 9.856 1.00 82.25 169 ASN A N 1
ATOM 1325 C CA . ASN A 1 169 ? -24.611 16.758 9.799 1.00 82.25 169 ASN A CA 1
ATOM 1326 C C . ASN A 1 169 ? -25.971 16.043 9.918 1.00 82.25 169 ASN A C 1
ATOM 1328 O O . ASN A 1 169 ? -26.988 16.707 10.101 1.00 82.25 169 ASN A O 1
ATOM 1332 N N . CYS A 1 170 ? -26.024 14.708 9.825 1.00 74.81 170 CYS A N 1
ATOM 1333 C CA . CYS A 1 170 ? -27.269 13.944 9.987 1.00 74.81 170 CYS A CA 1
ATOM 1334 C C . CYS A 1 170 ? -27.880 14.080 11.392 1.00 74.81 170 CYS A C 1
ATOM 1336 O O . CYS A 1 170 ? -29.060 13.787 11.581 1.00 74.81 170 CYS A O 1
ATOM 1338 N N . ASP A 1 171 ? -27.108 14.547 12.373 1.00 64.81 171 ASP A N 1
ATOM 1339 C CA . ASP A 1 171 ? -27.570 14.779 13.736 1.00 64.81 171 ASP A CA 1
ATOM 1340 C C . ASP A 1 171 ? -27.870 16.262 14.006 1.00 64.81 171 ASP A C 1
ATOM 1342 O O . ASP A 1 171 ? -27.127 16.968 14.683 1.00 64.81 171 ASP A O 1
ATOM 1346 N N . ASN A 1 172 ? -28.998 16.736 13.475 1.00 54.09 172 ASN A N 1
ATOM 1347 C CA . ASN A 1 172 ? -29.462 18.110 13.694 1.00 54.09 172 ASN A CA 1
ATOM 1348 C C . ASN A 1 172 ? -30.307 18.286 14.972 1.00 54.09 172 ASN A C 1
ATOM 1350 O O . ASN A 1 172 ? -30.706 19.408 15.279 1.00 54.09 172 ASN A O 1
ATOM 1354 N N . GLN A 1 173 ? -30.632 17.210 15.704 1.00 52.94 173 GLN A N 1
ATOM 1355 C CA . GLN A 1 173 ? -31.649 17.248 16.771 1.00 52.94 173 GLN A CA 1
ATOM 1356 C C . GLN A 1 173 ? -31.165 16.776 18.148 1.00 52.94 173 GLN A C 1
ATOM 1358 O O . GLN A 1 173 ? -31.808 17.111 19.142 1.00 52.94 173 GLN A O 1
ATOM 1363 N N . SER A 1 174 ? -30.060 16.028 18.259 1.00 57.56 174 SER A N 1
ATOM 1364 C CA . SER A 1 174 ? -29.636 15.485 19.559 1.00 57.56 174 SER A CA 1
ATOM 1365 C C . SER A 1 174 ? -28.804 16.457 20.411 1.00 57.56 174 SER A C 1
ATOM 1367 O O . SER A 1 174 ? -28.591 16.207 21.599 1.00 57.56 174 SER A O 1
ATOM 1369 N N . GLY A 1 175 ? -28.320 17.554 19.814 1.00 58.53 175 GLY A N 1
ATOM 1370 C CA . GLY A 1 175 ? -27.416 18.515 20.454 1.00 58.53 175 GLY A CA 1
ATOM 1371 C C . GLY A 1 175 ? -26.000 17.977 20.708 1.00 58.53 175 GLY A C 1
ATOM 1372 O O . GLY A 1 175 ? -25.179 18.689 21.285 1.00 58.53 175 GLY A O 1
ATOM 1373 N N . ASN A 1 176 ? -25.697 16.741 20.292 1.00 64.38 176 ASN A N 1
ATOM 1374 C CA . ASN A 1 176 ? -24.375 16.145 20.441 1.00 64.38 176 ASN A CA 1
ATOM 1375 C C . ASN A 1 176 ? -23.474 16.545 19.272 1.00 64.38 176 ASN A C 1
ATOM 1377 O O . ASN A 1 176 ? -23.859 16.487 18.108 1.00 64.38 176 ASN A O 1
ATOM 1381 N N . THR A 1 177 ? -22.243 16.937 19.587 1.00 75.12 177 THR A N 1
ATOM 1382 C CA . THR A 1 177 ? -21.235 17.278 18.586 1.00 75.12 177 THR A CA 1
ATOM 1383 C C . THR A 1 177 ? -20.268 16.122 18.391 1.00 75.12 177 THR A C 1
ATOM 1385 O O . THR A 1 177 ? -19.854 15.452 19.339 1.00 75.12 177 THR A O 1
ATOM 1388 N N . TRP A 1 178 ? -19.884 15.895 17.138 1.00 85.94 178 TRP A N 1
ATOM 1389 C CA . TRP A 1 178 ? -18.812 14.966 16.811 1.00 85.94 178 TRP A CA 1
ATOM 1390 C C . TRP A 1 178 ? -17.485 15.493 17.350 1.00 85.94 178 TRP A C 1
ATOM 1392 O O . TRP A 1 178 ? -17.049 16.586 16.989 1.00 85.94 178 TRP A O 1
ATOM 1402 N N . GLN A 1 179 ? -16.833 14.699 18.190 1.00 86.31 179 GLN A N 1
ATOM 1403 C CA . GLN A 1 179 ? -15.516 15.001 18.740 1.00 86.31 179 GLN A CA 1
ATOM 1404 C C . GLN A 1 179 ? -14.441 14.275 17.937 1.00 86.31 179 GLN A C 1
ATOM 1406 O O . GLN A 1 179 ? -14.571 13.082 17.670 1.00 86.31 179 GLN A O 1
ATOM 1411 N N . GLU A 1 180 ? -13.389 14.991 17.547 1.00 86.94 180 GLU A N 1
ATOM 1412 C CA . GLU A 1 180 ? -12.246 14.406 16.848 1.00 86.94 180 GLU A CA 1
ATOM 1413 C C . GLU A 1 180 ? -11.285 13.745 17.839 1.00 86.94 180 GLU A C 1
ATOM 1415 O O . GLU A 1 180 ? -10.892 14.331 18.846 1.00 86.94 180 GLU A O 1
ATOM 1420 N N . PHE A 1 181 ? -10.881 12.528 17.510 1.00 85.88 181 PHE A N 1
ATOM 1421 C CA . PHE A 1 181 ? -9.868 11.739 18.189 1.00 85.88 181 PHE A CA 1
ATOM 1422 C C . PHE A 1 181 ? -8.848 11.253 17.169 1.00 85.88 181 PHE A C 1
ATOM 1424 O O . PHE A 1 181 ? -9.072 11.326 15.962 1.00 85.88 181 PHE A O 1
ATOM 1431 N N . LYS A 1 182 ? -7.722 10.737 17.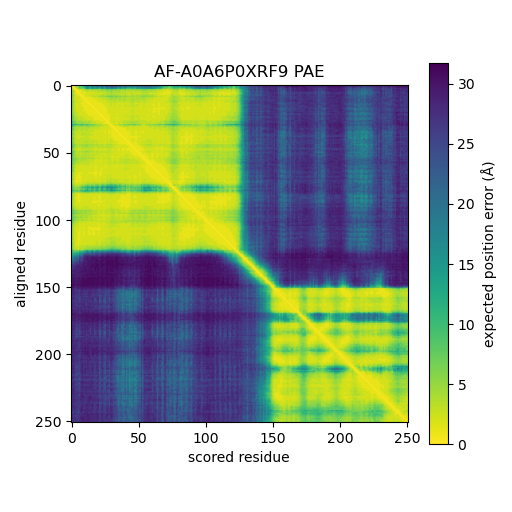656 1.00 77.75 182 LYS A N 1
ATOM 1432 C CA . LYS A 1 182 ? -6.706 10.104 16.820 1.00 77.75 182 LYS A CA 1
ATOM 1433 C C . LYS A 1 182 ? -6.438 8.696 17.308 1.00 77.75 182 LYS A C 1
ATOM 1435 O O . LYS A 1 182 ? -6.440 8.458 18.515 1.00 77.75 182 LYS A O 1
ATOM 1440 N N . ASP A 1 183 ? -6.240 7.778 16.375 1.00 74.06 183 ASP A N 1
ATOM 1441 C CA . ASP A 1 183 ? -5.780 6.430 16.701 1.00 74.06 183 ASP A CA 1
ATOM 1442 C C . ASP A 1 183 ? -4.273 6.402 16.980 1.00 74.06 183 ASP A C 1
ATOM 1444 O O . ASP A 1 183 ? -3.583 7.424 16.891 1.00 74.06 183 ASP A O 1
ATOM 1448 N N . ASN A 1 184 ? -3.744 5.220 17.291 1.00 65.00 184 ASN A N 1
ATOM 1449 C CA . ASN A 1 184 ? -2.325 5.045 17.611 1.00 65.00 184 ASN A CA 1
ATOM 1450 C C . ASN A 1 184 ? -1.366 5.422 16.467 1.00 65.00 184 ASN A C 1
ATOM 1452 O O . ASN A 1 184 ? -0.176 5.611 16.706 1.00 65.00 184 ASN A O 1
ATOM 1456 N N . SER A 1 185 ? -1.851 5.541 15.226 1.00 56.62 185 SER A N 1
ATOM 1457 C CA . SER A 1 185 ? -1.052 6.020 14.086 1.00 56.62 185 SER A CA 1
ATOM 1458 C C . SER A 1 185 ? -1.237 7.520 13.818 1.00 56.62 185 SER A C 1
ATOM 1460 O O . SER A 1 185 ? -0.758 8.026 12.805 1.00 56.62 185 SER A O 1
ATOM 1462 N N . GLY A 1 186 ? -1.952 8.235 14.692 1.00 64.62 186 GLY A N 1
ATOM 1463 C CA . GLY A 1 186 ? -2.258 9.656 14.544 1.00 64.62 186 GLY A CA 1
ATOM 1464 C C . GLY A 1 186 ? -3.412 9.952 13.583 1.00 64.62 186 GLY A C 1
ATOM 1465 O O . GLY A 1 186 ? -3.596 11.111 13.202 1.00 64.62 186 GLY A O 1
ATOM 1466 N N . TYR A 1 187 ? -4.179 8.938 13.179 1.00 71.19 187 TYR A N 1
ATOM 1467 C CA . TYR A 1 187 ? -5.229 9.086 12.180 1.00 71.19 187 TYR A CA 1
ATOM 1468 C C . TYR A 1 187 ? -6.542 9.581 12.790 1.00 71.19 187 TYR A C 1
ATOM 1470 O O . TYR A 1 187 ? -6.984 8.992 13.780 1.00 71.19 187 TYR A O 1
ATOM 1478 N N . PRO A 1 188 ? -7.200 10.600 12.208 1.00 78.19 188 PRO A N 1
ATOM 1479 C CA . PRO A 1 188 ? -8.417 11.145 12.780 1.00 78.19 188 PRO A CA 1
ATOM 1480 C C . PRO A 1 188 ? -9.598 10.177 12.649 1.00 78.19 188 PRO A C 1
ATOM 1482 O O . PRO A 1 188 ? -9.894 9.660 11.569 1.00 78.19 188 PRO A O 1
ATOM 1485 N N . TYR A 1 189 ? -10.317 9.992 13.747 1.00 88.38 189 TYR A N 1
ATOM 1486 C CA . TYR A 1 189 ? -11.655 9.417 13.772 1.00 88.38 189 TYR A CA 1
ATOM 1487 C C . TYR A 1 189 ? -12.554 10.286 14.649 1.00 88.38 189 TYR A C 1
ATOM 1489 O O . TYR A 1 189 ? -12.090 11.012 15.524 1.00 88.38 189 TYR A O 1
ATOM 1497 N N . TYR A 1 190 ? -13.855 10.231 14.411 1.00 91.25 190 TYR A N 1
ATOM 1498 C CA . TYR A 1 190 ? -14.832 11.080 15.074 1.00 91.25 190 TYR A CA 1
ATOM 1499 C C . TYR A 1 190 ? -15.728 10.232 15.955 1.00 91.25 190 TYR A C 1
ATOM 1501 O O . TYR A 1 190 ? -16.139 9.149 15.550 1.00 91.25 190 TYR A O 1
ATOM 1509 N N . LYS A 1 191 ? -16.047 10.721 17.148 1.00 90.94 191 LYS A N 1
ATOM 1510 C CA . LYS A 1 191 ? -16.915 10.037 18.104 1.00 90.94 191 LYS A CA 1
ATOM 1511 C C . LYS A 1 191 ? -18.123 10.895 18.441 1.00 90.94 191 LYS A C 1
ATOM 1513 O O . LYS A 1 191 ? -17.988 12.093 18.675 1.00 90.94 191 LYS A O 1
ATOM 1518 N N . THR A 1 192 ? -19.284 10.260 18.521 1.00 90.44 192 THR A N 1
ATOM 1519 C CA . THR A 1 192 ? -20.507 10.850 19.068 1.00 90.44 192 THR A CA 1
ATOM 1520 C C . THR A 1 192 ? -21.318 9.798 19.830 1.00 90.44 192 THR A C 1
ATOM 1522 O O . THR A 1 192 ? -20.933 8.628 19.933 1.00 90.44 192 THR A O 1
ATOM 1525 N N . THR A 1 193 ? -22.438 10.214 20.411 1.00 87.50 193 THR A N 1
ATOM 1526 C CA . THR A 1 193 ? -23.414 9.328 21.041 1.00 87.50 193 THR A CA 1
ATOM 1527 C C . THR A 1 193 ? -24.808 9.649 20.532 1.00 87.50 193 THR A C 1
ATOM 1529 O O . THR A 1 193 ? -25.260 10.777 20.694 1.00 87.50 193 THR A O 1
ATOM 1532 N N . LEU A 1 194 ? -25.507 8.656 19.978 1.00 84.31 194 LEU A N 1
ATOM 1533 C CA . LEU A 1 194 ? -26.884 8.820 19.499 1.00 84.31 194 LEU A CA 1
ATOM 1534 C C . LEU A 1 194 ? -27.842 7.880 20.242 1.00 84.31 194 LEU A C 1
ATOM 1536 O O . LEU A 1 194 ? -27.481 6.732 20.514 1.00 84.31 194 LEU A O 1
ATOM 1540 N N . PRO A 1 195 ? -29.063 8.320 20.589 1.00 82.44 195 PRO A N 1
ATOM 1541 C CA . PRO A 1 195 ? -30.075 7.433 21.147 1.00 82.44 195 PRO A CA 1
ATOM 1542 C C . PRO A 1 195 ? -30.632 6.498 20.064 1.00 82.44 195 PRO A C 1
ATOM 1544 O O . PRO A 1 195 ? -30.947 6.921 18.955 1.00 82.44 195 PRO A O 1
ATOM 1547 N N . ASN A 1 196 ? -30.800 5.219 20.393 1.00 82.12 196 ASN A N 1
ATOM 1548 C CA . ASN A 1 196 ? -31.576 4.299 19.568 1.00 82.12 196 ASN A CA 1
ATOM 1549 C C . ASN A 1 196 ? -33.091 4.504 19.780 1.00 82.12 196 ASN A C 1
ATOM 1551 O O . ASN A 1 196 ? -33.513 5.262 20.654 1.00 82.12 196 ASN A O 1
ATOM 1555 N N . LYS A 1 197 ? -33.925 3.771 19.028 1.00 78.31 197 LYS A N 1
ATOM 1556 C CA . LYS A 1 197 ? -35.401 3.836 19.124 1.00 78.31 197 LYS A CA 1
ATOM 1557 C C . LYS A 1 197 ? -35.961 3.578 20.534 1.00 78.31 197 LYS A C 1
ATOM 1559 O O . LYS A 1 197 ? -37.060 4.024 20.834 1.00 78.31 197 LYS A O 1
ATOM 1564 N N . ASN A 1 198 ? -35.205 2.892 21.393 1.00 81.62 198 ASN A N 1
ATOM 1565 C CA . ASN A 1 198 ? -35.584 2.564 22.769 1.00 81.62 198 ASN A CA 1
ATOM 1566 C C . ASN A 1 198 ? -34.947 3.523 23.798 1.00 81.62 198 ASN A C 1
ATOM 1568 O O . ASN A 1 198 ? -34.991 3.252 24.995 1.00 81.62 198 ASN A O 1
ATOM 1572 N N . GLY A 1 199 ? -34.292 4.602 23.354 1.00 79.25 199 GLY A N 1
ATOM 1573 C CA . GLY A 1 199 ? -33.614 5.576 24.213 1.00 79.25 199 GLY A CA 1
ATOM 1574 C C . GLY A 1 199 ? -32.241 5.140 24.744 1.00 79.25 199 GLY A C 1
ATOM 1575 O O . GLY A 1 199 ? -31.601 5.905 25.467 1.00 79.25 199 GLY A O 1
ATOM 1576 N N . LYS A 1 200 ? -31.736 3.949 24.383 1.00 84.44 200 LYS A N 1
ATOM 1577 C CA . LYS A 1 200 ? -30.369 3.529 24.736 1.00 84.44 200 LYS A CA 1
ATOM 1578 C C . LYS A 1 200 ? -29.372 4.358 23.929 1.00 84.44 200 LYS A C 1
ATOM 1580 O O . LYS A 1 200 ? -29.424 4.370 22.702 1.00 84.44 200 LYS A O 1
ATOM 1585 N N . LYS A 1 201 ? -28.429 4.992 24.621 1.00 85.75 201 LYS A N 1
ATOM 1586 C CA . LYS A 1 201 ? -27.290 5.693 24.020 1.00 85.75 201 LYS A CA 1
ATOM 1587 C C . LYS A 1 201 ? -26.331 4.698 23.357 1.00 85.75 201 LYS A C 1
ATOM 1589 O O . LYS A 1 201 ? -25.875 3.767 24.016 1.00 85.75 201 LYS A O 1
ATOM 1594 N N . LEU A 1 202 ? -26.046 4.908 22.077 1.00 88.25 202 LEU A N 1
ATOM 1595 C CA . LEU A 1 202 ? -25.071 4.158 21.290 1.00 88.25 202 LEU A CA 1
ATOM 1596 C C . LEU A 1 202 ? -23.830 5.016 21.078 1.00 88.25 202 LEU A C 1
ATOM 1598 O O . LEU A 1 202 ? -23.940 6.159 20.636 1.00 88.25 202 LEU A O 1
ATOM 1602 N N . ASN A 1 203 ? -22.662 4.457 21.365 1.00 90.31 203 ASN A N 1
ATOM 1603 C CA . ASN A 1 203 ? -21.373 5.063 21.070 1.00 90.31 203 ASN A CA 1
ATOM 1604 C C . ASN A 1 203 ? -21.031 4.792 19.610 1.00 90.31 203 ASN A C 1
ATOM 1606 O O . ASN A 1 203 ? -20.813 3.642 19.221 1.00 90.31 203 ASN A O 1
ATOM 1610 N N . ILE A 1 204 ? -20.984 5.859 18.820 1.00 91.62 204 ILE A N 1
ATOM 1611 C CA . ILE A 1 204 ? -20.774 5.776 17.380 1.00 91.62 204 ILE A CA 1
ATOM 1612 C C . ILE A 1 204 ? -19.445 6.424 17.047 1.00 91.62 204 ILE A C 1
ATOM 1614 O O . ILE A 1 204 ? -19.157 7.544 17.477 1.00 91.62 204 ILE A O 1
ATOM 1618 N N . LEU A 1 205 ? -18.653 5.709 16.262 1.00 93.50 205 LEU A N 1
ATOM 1619 C CA . LEU A 1 205 ? -17.468 6.226 15.616 1.00 93.50 205 LEU A CA 1
ATOM 1620 C C . LEU A 1 205 ? -17.701 6.406 14.125 1.00 93.50 205 LEU A C 1
ATOM 1622 O O . LEU A 1 205 ? -18.412 5.620 13.508 1.00 93.50 205 LEU A O 1
ATOM 1626 N N . ALA A 1 206 ? -17.041 7.400 13.547 1.00 92.88 206 ALA A N 1
ATOM 1627 C CA . ALA A 1 206 ? -16.964 7.594 12.114 1.00 92.88 206 ALA A CA 1
ATOM 1628 C C . ALA A 1 206 ? -15.527 7.874 11.691 1.00 92.88 206 ALA A C 1
ATOM 1630 O O . ALA A 1 206 ? -14.818 8.653 12.330 1.00 92.88 206 ALA A O 1
ATOM 1631 N N . ALA A 1 207 ? -15.099 7.271 10.592 1.00 91.62 207 ALA A N 1
ATOM 1632 C CA . ALA A 1 207 ? -13.817 7.573 9.980 1.00 91.62 207 ALA A CA 1
ATOM 1633 C C . ALA A 1 207 ? -13.924 7.499 8.455 1.00 91.62 207 ALA A C 1
ATOM 1635 O O . ALA A 1 207 ? -14.794 6.827 7.900 1.00 91.62 207 ALA A O 1
ATOM 1636 N N . ARG A 1 208 ? -13.016 8.193 7.773 1.00 88.38 208 ARG A N 1
ATOM 1637 C CA . ARG A 1 208 ? -12.836 8.103 6.319 1.00 88.38 208 ARG A CA 1
ATOM 1638 C C . ARG A 1 208 ? -11.375 7.841 6.003 1.00 88.38 208 ARG A C 1
ATOM 1640 O O . ARG A 1 208 ? -10.547 8.324 6.776 1.00 88.38 208 ARG A O 1
ATOM 1647 N N . PRO A 1 209 ? -11.016 7.166 4.904 1.00 76.75 209 PRO A N 1
ATOM 1648 C CA . PRO A 1 209 ? -9.642 7.111 4.429 1.00 76.75 209 PRO A CA 1
ATOM 1649 C C . PRO A 1 209 ? -9.184 8.472 3.878 1.00 76.75 209 PRO A C 1
ATOM 1651 O O . PRO A 1 209 ? -10.006 9.330 3.546 1.00 76.75 209 PRO A O 1
ATOM 1654 N N . VAL A 1 210 ? -7.865 8.695 3.799 1.00 66.00 210 VAL A N 1
ATOM 1655 C CA . VAL A 1 210 ? -7.293 9.959 3.283 1.00 66.00 210 VAL A CA 1
ATOM 1656 C C . VAL A 1 210 ? -7.614 10.108 1.804 1.00 66.00 210 VAL A C 1
ATOM 1658 O O . VAL A 1 210 ? -7.875 11.218 1.348 1.00 66.00 210 VAL A O 1
ATOM 1661 N N . GLU A 1 211 ? -7.623 8.979 1.101 1.00 58.66 211 GLU A N 1
ATOM 1662 C CA . GLU A 1 211 ? -7.840 8.844 -0.332 1.00 58.66 211 GLU A CA 1
ATOM 1663 C C . GLU A 1 211 ? -8.950 7.830 -0.608 1.00 58.66 211 GLU A C 1
ATOM 1665 O O . GLU A 1 211 ? -9.183 6.910 0.179 1.00 58.66 211 GLU A O 1
ATOM 1670 N N . MET A 1 212 ? -9.622 7.998 -1.746 1.00 52.78 212 MET A N 1
ATOM 1671 C CA . MET A 1 212 ? -10.607 7.034 -2.223 1.00 52.78 212 MET A CA 1
ATOM 1672 C C . MET A 1 212 ? -9.926 5.749 -2.690 1.00 52.78 212 MET A C 1
ATOM 1674 O O . MET A 1 212 ? -8.822 5.775 -3.231 1.00 52.78 212 MET A O 1
ATOM 1678 N N . GLY A 1 213 ? -10.621 4.628 -2.527 1.00 56.12 213 GLY A N 1
ATOM 1679 C CA . GLY A 1 213 ? -10.186 3.327 -3.019 1.00 56.12 213 GLY A CA 1
ATOM 1680 C C . GLY A 1 213 ? -10.461 2.226 -2.007 1.00 56.12 213 GLY A C 1
ATOM 1681 O O . GLY A 1 213 ? -10.303 2.421 -0.800 1.00 56.12 213 GLY A O 1
ATOM 1682 N N . GLU A 1 214 ? -10.844 1.058 -2.517 1.00 59.38 214 GLU A N 1
ATOM 1683 C CA . GLU A 1 214 ? -11.168 -0.136 -1.728 1.00 59.38 214 GLU A CA 1
ATOM 1684 C C . GLU A 1 214 ? -10.078 -0.454 -0.693 1.00 59.38 214 GLU A C 1
ATOM 1686 O O . GLU A 1 214 ? -10.368 -0.660 0.484 1.00 59.38 214 GLU A O 1
ATOM 1691 N N . ASN A 1 215 ? -8.809 -0.375 -1.102 1.00 61.53 215 ASN A N 1
ATOM 1692 C CA . ASN A 1 215 ? -7.661 -0.646 -0.239 1.00 61.53 215 ASN A CA 1
ATOM 1693 C C . ASN A 1 215 ? -7.557 0.324 0.943 1.00 61.53 215 ASN A C 1
ATOM 1695 O O . ASN A 1 215 ? -7.251 -0.094 2.059 1.00 61.53 215 ASN A O 1
ATOM 1699 N N . TYR A 1 216 ? -7.815 1.617 0.735 1.00 67.19 216 TYR A N 1
ATOM 1700 C CA . TYR A 1 216 ? -7.736 2.591 1.820 1.00 67.19 216 TYR A CA 1
ATOM 1701 C C . TYR A 1 216 ? -8.894 2.432 2.808 1.00 67.19 216 TYR A C 1
ATOM 1703 O O . TYR A 1 216 ? -8.671 2.499 4.019 1.00 67.19 216 TYR A O 1
ATOM 1711 N N . ALA A 1 217 ? -10.107 2.175 2.306 1.00 75.00 217 ALA A N 1
ATOM 1712 C CA . ALA A 1 217 ? -11.273 1.906 3.142 1.00 75.00 217 ALA A CA 1
ATOM 1713 C C . ALA A 1 217 ? -11.092 0.617 3.962 1.00 75.00 217 ALA A C 1
ATOM 1715 O O . ALA A 1 217 ? -11.302 0.628 5.174 1.00 75.00 217 ALA A O 1
ATOM 1716 N N . ASN A 1 218 ? -10.620 -0.462 3.331 1.00 72.75 218 ASN A N 1
ATOM 1717 C CA . ASN A 1 218 ? -10.376 -1.746 3.984 1.00 72.75 218 ASN A CA 1
ATOM 1718 C C . ASN A 1 218 ? -9.267 -1.649 5.046 1.00 72.75 218 ASN A C 1
ATOM 1720 O O . ASN A 1 218 ? -9.454 -2.085 6.182 1.00 72.75 218 ASN A O 1
ATOM 1724 N N . ASN A 1 219 ? -8.140 -1.004 4.727 1.00 73.12 219 ASN A N 1
ATOM 1725 C CA . ASN A 1 219 ? -7.047 -0.815 5.684 1.00 73.12 219 ASN A CA 1
ATOM 1726 C C . ASN A 1 219 ? -7.483 0.013 6.898 1.00 73.12 219 ASN A C 1
ATOM 1728 O O . ASN A 1 219 ? -7.158 -0.333 8.036 1.00 73.12 219 ASN A O 1
ATOM 1732 N N . LEU A 1 220 ? -8.245 1.088 6.675 1.00 79.19 220 LEU A N 1
ATOM 1733 C CA . LEU A 1 220 ? -8.793 1.892 7.760 1.00 79.19 220 LEU A CA 1
ATOM 1734 C C . LEU A 1 220 ? -9.771 1.084 8.620 1.00 79.19 220 LEU A C 1
ATOM 1736 O O . LEU A 1 220 ? -9.630 1.078 9.842 1.00 79.19 220 LEU A O 1
ATOM 1740 N N . ALA A 1 221 ? -10.719 0.385 7.993 1.00 85.06 221 ALA A N 1
ATOM 1741 C CA . ALA A 1 221 ? -11.710 -0.433 8.684 1.00 85.06 221 ALA A CA 1
ATOM 1742 C C . ALA A 1 221 ? -11.043 -1.534 9.516 1.00 85.06 221 ALA A C 1
ATOM 1744 O O . ALA A 1 221 ? -11.289 -1.634 10.714 1.00 85.06 221 ALA A O 1
ATOM 1745 N N . THR A 1 222 ? -10.138 -2.307 8.912 1.00 81.38 222 THR A N 1
ATOM 1746 C CA . THR A 1 222 ? -9.419 -3.402 9.575 1.00 81.38 222 THR A CA 1
ATOM 1747 C C . THR A 1 222 ? -8.627 -2.903 10.781 1.00 81.38 222 THR A C 1
ATOM 1749 O O . THR A 1 222 ? -8.694 -3.499 11.858 1.00 81.38 222 THR A O 1
ATOM 1752 N N . ARG A 1 223 ? -7.912 -1.781 10.634 1.00 83.31 223 ARG A N 1
ATOM 1753 C CA . ARG A 1 223 ? -7.133 -1.176 11.720 1.00 83.31 223 ARG A CA 1
ATOM 1754 C C . ARG A 1 223 ? -8.022 -0.706 12.869 1.00 83.31 223 ARG A C 1
ATOM 1756 O O . ARG A 1 223 ? -7.767 -1.068 14.014 1.00 83.31 223 ARG A O 1
ATOM 1763 N N . LEU A 1 224 ? -9.077 0.054 12.572 1.00 83.88 224 LEU A N 1
ATOM 1764 C CA . LEU A 1 224 ? -9.984 0.571 13.598 1.00 83.88 224 LEU A CA 1
ATOM 1765 C C . LEU A 1 224 ? -10.791 -0.548 14.267 1.00 83.88 224 LEU A C 1
ATOM 1767 O O . LEU A 1 224 ? -11.034 -0.477 15.465 1.00 83.88 224 LEU A O 1
ATOM 1771 N N . VAL A 1 225 ? -11.152 -1.614 13.548 1.00 89.75 225 VAL A N 1
ATOM 1772 C CA . VAL A 1 225 ? -11.798 -2.792 14.148 1.00 89.75 225 VAL A CA 1
ATOM 1773 C C . VAL A 1 225 ? -10.854 -3.505 15.115 1.00 89.75 225 VAL A C 1
ATOM 1775 O O . VAL A 1 225 ? -11.263 -3.851 16.221 1.00 89.75 225 VAL A O 1
ATOM 1778 N N . ALA A 1 226 ? -9.589 -3.700 14.732 1.00 84.31 226 ALA A N 1
ATOM 1779 C CA . ALA A 1 226 ? -8.600 -4.349 15.589 1.00 84.31 226 ALA A CA 1
ATOM 1780 C C . ALA A 1 226 ? -8.287 -3.528 16.852 1.00 84.31 226 ALA A C 1
ATOM 1782 O O . ALA A 1 226 ? -8.181 -4.091 17.944 1.00 84.31 226 ALA A O 1
ATOM 1783 N N . GLU A 1 227 ? -8.157 -2.208 16.704 1.00 83.00 227 GLU A N 1
ATOM 1784 C CA . GLU A 1 227 ? -7.817 -1.292 17.796 1.00 83.00 227 GLU A CA 1
ATOM 1785 C C . GLU A 1 227 ? -9.011 -1.020 18.719 1.00 83.00 227 GLU A C 1
ATOM 1787 O O . GLU A 1 227 ? -8.892 -1.114 19.941 1.00 83.00 227 GLU A O 1
ATOM 1792 N N . LEU A 1 228 ? -10.172 -0.708 18.142 1.00 84.62 228 LEU A N 1
ATOM 1793 C CA . LEU A 1 228 ? -11.315 -0.146 18.866 1.00 84.62 228 LEU A CA 1
ATOM 1794 C C . LEU A 1 228 ? -12.402 -1.178 19.178 1.00 84.62 228 LEU A C 1
ATOM 1796 O O . LEU A 1 228 ? -13.277 -0.902 19.998 1.00 84.62 228 LEU A O 1
ATOM 1800 N N . LYS A 1 229 ? -12.328 -2.365 18.559 1.00 87.00 229 LYS A N 1
ATOM 1801 C CA . LYS A 1 229 ? -13.211 -3.519 18.797 1.00 87.00 229 LYS A CA 1
ATOM 1802 C C . LYS A 1 229 ? -14.703 -3.136 18.831 1.00 87.00 229 LYS A C 1
ATOM 1804 O O . LYS A 1 229 ? -15.360 -3.396 19.842 1.00 87.00 229 LYS A O 1
ATOM 1809 N N . PRO A 1 230 ? -15.233 -2.487 17.777 1.00 92.94 230 PRO A N 1
ATOM 1810 C CA . PRO A 1 230 ? -16.637 -2.109 17.730 1.00 92.94 230 PRO A CA 1
ATOM 1811 C C . PRO A 1 230 ? -17.528 -3.353 17.666 1.00 92.94 230 PRO A C 1
ATOM 1813 O O . PRO A 1 230 ? -17.151 -4.362 17.069 1.00 92.94 230 PRO A O 1
ATOM 1816 N N . ASP A 1 231 ? -18.730 -3.261 18.231 1.00 91.50 231 ASP A N 1
ATOM 1817 C CA . ASP A 1 231 ? -19.712 -4.350 18.151 1.00 91.50 231 ASP A CA 1
ATOM 1818 C C . ASP A 1 231 ? -20.322 -4.473 16.735 1.00 91.50 231 ASP A C 1
ATOM 1820 O O . ASP A 1 231 ? -20.792 -5.542 16.346 1.00 91.50 231 ASP A O 1
ATOM 1824 N N . CYS A 1 232 ? -20.301 -3.389 15.952 1.00 93.00 232 CYS A N 1
ATOM 1825 C CA . CYS A 1 232 ? -20.813 -3.327 14.586 1.00 93.00 232 CYS A CA 1
ATOM 1826 C C . CYS A 1 232 ? -19.901 -2.478 13.689 1.00 93.00 232 CYS A C 1
ATOM 1828 O O . CYS A 1 232 ? -19.480 -1.387 14.077 1.00 93.00 232 CYS A O 1
ATOM 1830 N N . LEU A 1 233 ? -19.636 -2.963 12.475 1.00 93.19 233 LEU A N 1
ATOM 1831 C CA . LEU A 1 233 ? -18.997 -2.209 11.398 1.00 93.19 233 LEU A CA 1
ATOM 1832 C C . LEU A 1 233 ? -20.037 -1.938 10.306 1.00 93.19 233 LEU A C 1
ATOM 1834 O O . LEU A 1 233 ? -20.661 -2.871 9.806 1.00 93.19 233 LEU A O 1
ATOM 1838 N N . ALA A 1 234 ? -20.186 -0.677 9.918 1.00 92.62 234 ALA A N 1
ATOM 1839 C CA . ALA A 1 234 ? -21.047 -0.245 8.826 1.00 92.62 234 ALA A CA 1
ATOM 1840 C C . ALA A 1 234 ? -20.269 0.654 7.860 1.00 92.62 234 ALA A C 1
ATOM 1842 O O . ALA A 1 234 ? -19.303 1.313 8.247 1.00 92.62 234 ALA A O 1
ATOM 1843 N N . MET A 1 235 ? -20.708 0.708 6.607 1.00 89.88 235 MET A N 1
ATOM 1844 C CA . MET A 1 235 ? -20.195 1.644 5.613 1.00 89.88 235 MET A CA 1
ATOM 1845 C C . MET A 1 235 ? -21.359 2.435 5.027 1.00 89.88 235 MET A C 1
ATOM 1847 O O . MET A 1 235 ? -22.427 1.875 4.796 1.00 89.88 235 MET A O 1
ATOM 1851 N N . THR A 1 236 ? -21.153 3.729 4.803 1.00 86.75 236 THR A N 1
ATOM 1852 C CA . THR A 1 236 ? -22.084 4.565 4.041 1.00 86.75 236 THR A CA 1
ATOM 1853 C C . THR A 1 236 ? -21.337 5.235 2.901 1.00 86.75 236 THR A C 1
ATOM 1855 O O . THR A 1 236 ? -20.213 5.705 3.085 1.00 86.75 236 THR A O 1
ATOM 1858 N N . GLY A 1 237 ? -21.953 5.233 1.726 1.00 85.25 237 GLY A N 1
ATOM 1859 C CA . GLY A 1 237 ? -21.422 5.880 0.542 1.00 85.25 237 GLY A CA 1
ATOM 1860 C C . GLY A 1 237 ? -22.311 5.683 -0.673 1.00 85.25 237 GLY A C 1
ATOM 1861 O O . GLY A 1 237 ? -23.376 5.072 -0.586 1.00 85.25 237 GLY A O 1
ATOM 1862 N N . VAL A 1 238 ? -21.870 6.224 -1.803 1.00 83.44 238 VAL A N 1
ATOM 1863 C CA . VAL A 1 238 ? -22.576 6.097 -3.084 1.00 83.44 238 VAL A CA 1
ATOM 1864 C C . VAL A 1 238 ? -22.018 4.941 -3.911 1.00 83.44 238 VAL A C 1
ATOM 1866 O O . VAL A 1 238 ? -20.819 4.662 -3.888 1.00 83.44 238 VAL A O 1
ATOM 1869 N N . CYS A 1 239 ? -22.880 4.280 -4.680 1.00 81.38 239 CYS A N 1
ATOM 1870 C CA . CYS A 1 239 ? -22.469 3.258 -5.636 1.00 81.38 239 CYS A CA 1
ATOM 1871 C C . CYS A 1 239 ? -23.073 3.522 -7.019 1.00 81.38 239 CYS A C 1
ATOM 1873 O O . CYS A 1 239 ? -24.095 4.197 -7.154 1.00 81.38 239 CYS A O 1
ATOM 1875 N N . ALA A 1 240 ? -22.405 3.018 -8.057 1.00 80.75 240 ALA A N 1
ATOM 1876 C CA . ALA A 1 240 ? -22.942 3.034 -9.408 1.00 80.75 240 ALA A CA 1
ATOM 1877 C C . ALA A 1 240 ? -23.832 1.805 -9.598 1.00 80.75 240 ALA A C 1
ATOM 1879 O O . ALA A 1 240 ? -23.362 0.671 -9.515 1.00 80.75 240 ALA A O 1
ATOM 1880 N N . GLY A 1 241 ? -25.112 2.048 -9.852 1.00 84.25 241 GLY A N 1
ATOM 1881 C CA . GLY A 1 241 ? -26.076 1.010 -10.175 1.00 84.25 241 GLY A CA 1
ATOM 1882 C C . GLY A 1 241 ? -26.068 0.635 -11.655 1.00 84.25 241 GLY A C 1
ATOM 1883 O O . GLY A 1 241 ? -25.758 1.460 -12.519 1.00 84.25 241 GLY A O 1
ATOM 1884 N N . ASN A 1 242 ? -26.465 -0.599 -11.964 1.00 88.75 242 ASN A N 1
ATOM 1885 C CA . ASN A 1 242 ? -26.841 -0.955 -13.325 1.00 88.75 242 ASN A CA 1
ATOM 1886 C C . ASN A 1 242 ? -28.145 -0.223 -13.687 1.00 88.75 242 ASN A C 1
ATOM 1888 O O . ASN A 1 242 ? -29.175 -0.434 -13.051 1.00 88.75 242 ASN A O 1
ATOM 1892 N N . LYS A 1 243 ? -28.107 0.619 -14.726 1.00 86.38 243 LYS A N 1
ATOM 1893 C CA . LYS A 1 243 ? -29.245 1.451 -15.161 1.00 86.38 243 LYS A CA 1
ATOM 1894 C C . LYS A 1 243 ? -30.500 0.658 -15.551 1.00 86.38 243 LYS A C 1
ATOM 1896 O O . LYS A 1 243 ? -31.563 1.252 -15.689 1.00 86.38 243 LYS A O 1
ATOM 1901 N N . GLU A 1 244 ? -30.359 -0.641 -15.815 1.00 93.00 244 GLU A N 1
ATOM 1902 C CA . GLU A 1 244 ? -31.473 -1.531 -16.162 1.00 93.00 244 GLU A CA 1
ATOM 1903 C C . GLU A 1 244 ? -32.134 -2.158 -14.922 1.00 93.00 244 GLU A C 1
ATOM 1905 O O . GLU A 1 244 ? -33.230 -2.701 -15.035 1.00 93.00 244 GLU A O 1
ATOM 1910 N N . GLU A 1 245 ? -31.499 -2.067 -13.748 1.00 90.81 245 GLU A N 1
ATOM 1911 C CA . GLU A 1 245 ? -31.918 -2.765 -12.523 1.00 90.81 245 GLU A CA 1
ATOM 1912 C C . GLU A 1 245 ? -32.275 -1.824 -11.365 1.00 90.81 245 GLU A C 1
ATOM 1914 O O . GLU A 1 245 ? -33.048 -2.220 -10.495 1.00 90.81 245 GLU A O 1
ATOM 1919 N N . VAL A 1 246 ? -31.741 -0.596 -11.340 1.00 93.38 246 VAL A N 1
ATOM 1920 C CA . VAL A 1 246 ? -31.956 0.359 -10.237 1.00 93.38 246 VAL A CA 1
ATOM 1921 C C . VAL A 1 246 ? -32.157 1.795 -10.720 1.00 93.38 246 VAL A C 1
ATOM 1923 O O . VAL A 1 246 ? -31.683 2.192 -11.790 1.00 93.38 246 VAL A O 1
ATOM 1926 N N . PHE A 1 247 ? -32.836 2.595 -9.899 1.00 88.06 247 PHE A N 1
ATOM 1927 C CA . PHE A 1 247 ? -33.039 4.025 -10.100 1.00 88.06 247 PHE A CA 1
ATOM 1928 C C . PHE A 1 247 ? -32.069 4.859 -9.253 1.00 88.06 247 PHE A C 1
ATOM 1930 O O . PHE A 1 247 ? -31.547 4.432 -8.223 1.00 88.06 247 PHE A O 1
ATOM 1937 N N . LEU A 1 248 ? -31.818 6.098 -9.691 1.00 77.19 248 LEU A N 1
ATOM 1938 C CA . LEU A 1 248 ? -31.044 7.052 -8.897 1.00 77.19 248 LEU A CA 1
ATOM 1939 C C . LEU A 1 248 ? -31.756 7.318 -7.564 1.00 77.19 248 LEU A C 1
ATOM 1941 O O . LEU A 1 248 ? -32.882 7.811 -7.555 1.00 77.19 248 LEU A O 1
ATOM 1945 N N . GLY A 1 249 ? -31.057 7.052 -6.460 1.00 80.06 249 GLY A N 1
ATOM 1946 C CA . GLY A 1 249 ? -31.566 7.241 -5.100 1.00 80.06 249 GLY A CA 1
ATOM 1947 C C . GLY A 1 249 ? -31.972 5.953 -4.381 1.00 80.06 249 GLY A C 1
ATOM 1948 O O . GLY A 1 249 ? -32.327 6.035 -3.207 1.00 80.06 249 GLY A O 1
ATOM 1949 N N . ASP A 1 250 ? -31.890 4.796 -5.041 1.00 81.56 250 ASP A N 1
ATOM 1950 C CA . ASP A 1 250 ? -32.088 3.498 -4.391 1.00 81.56 250 ASP A CA 1
ATOM 1951 C C . ASP A 1 250 ? -30.977 3.216 -3.350 1.00 81.56 250 ASP A C 1
ATOM 1953 O O . ASP A 1 250 ? -29.825 3.628 -3.534 1.00 81.56 250 ASP A O 1
ATOM 1957 N N . VAL A 1 251 ? -31.339 2.539 -2.246 1.00 83.25 251 VAL A N 1
ATOM 1958 C CA . VAL A 1 251 ? -30.475 2.187 -1.091 1.00 83.25 251 VAL A CA 1
ATOM 1959 C C . VAL A 1 251 ? -30.547 0.696 -0.799 1.00 83.25 251 VAL A C 1
ATOM 1961 O O . VAL A 1 251 ? -31.686 0.181 -0.707 1.00 83.25 251 VAL A O 1
#

Solvent-accessible surface area (backbone atoms only — not comparable to full-atom values): 15053 Å² total; per-residue (Å²): 130,80,72,44,36,66,45,63,82,59,53,70,68,58,52,54,52,50,31,54,53,49,32,57,47,50,72,76,33,70,60,62,68,42,50,51,46,55,44,46,74,24,68,38,54,65,70,65,56,70,71,53,62,74,86,49,55,64,70,56,34,25,48,52,48,50,51,52,47,24,66,44,63,46,40,91,91,45,59,88,56,50,60,59,49,34,41,48,58,46,49,66,74,43,36,78,83,61,70,55,49,73,71,53,50,53,50,48,51,51,54,40,49,55,44,52,53,48,39,52,48,53,56,62,77,64,71,80,74,82,80,81,81,92,72,92,70,82,82,74,79,80,80,92,73,82,80,93,78,64,83,29,49,34,35,36,40,19,54,42,71,67,47,46,52,48,61,65,58,68,57,81,79,78,84,61,66,74,42,82,45,60,49,99,86,67,48,68,34,32,39,42,66,48,67,48,100,85,66,52,75,36,34,35,35,40,38,51,34,99,51,77,51,72,66,40,43,49,52,49,49,55,50,49,44,72,74,56,44,41,75,36,82,47,74,53,77,89,80,90,69,58,81,91,81,51,62,96,84,72,131

Nearest PDB structures (foldseek):
  3e5d-assembly1_A-2  TM=4.422E-01  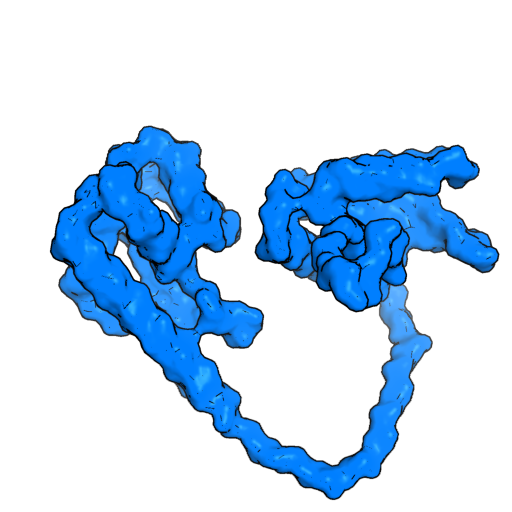e=1.428E-01  Listeria monocytogenes serotype 4b str. F2365
  2rk9-assembly1_A  TM=5.205E-01  e=4.683E-01  Vibrio splendidus 12B01
  2rbb-assembly1_B  TM=3.836E-01  e=2.039E-01  Paraburkholderia phytofirmans PsJN
  3itw-assembly1_B-2  TM=3.391E-01  e=6.302E-01  Micromonospora sp. ML1
  3e5h-assembly1_A  TM=4.922E-01  e=2.327E+00  Homo sapiens

Secondary structure (DSSP, 8-state):
---S-TTTT--HHHHHHHHHHHHHHHHTS-HHHHHHHHHHHTT--HHHHHTS-TTS-HHHHHHHHHHHHHHPPPBTTBTT--HHHHHHHHHHTSGGGGT--HHHHHHHHHHHHHHHHHHHHHHHTT---PPPP----PPPPPP----TT---SEEEEESSHHHHHHHHHT-SSS-PPPEEEE-TTS-EEEEEEEE-TTS-EEEEEEE--SS-SHHHHHHHHHHHHHHH--SEEEEE---PPPTTT--TT--

Sequence (251 aa):
MPNSRIFSDLPQDDLIQLDTLLQNILINIDGIAGRKAILKNAGIDNYFIVSLDFNLSMSELSLNLVSKFKDYPVSSRNSYYHPLIALLEYVLKKPERYSLEDGDIEFYEKIISIGKSKIEELKTGSSVLPSPPNNQSPIPPIPNTKPPSSTIDILIITALKDELDALKNCDNQSGNTWQEFKDNSGYPYYKTTLPNKNGKKLNILAARPVEMGENYANNLATRLVAELKPDCLAMTGVCAGNKEEVFLGDV